Protein AF-A0A087TS76-F1 (afdb_monomer_lite)

Sequence (209 aa):
MRDLSSLLQDDFIAGCKIPVRKEHRPRKIKKIMYDATENDDFDREEIATYEEVAKLYPRPGLHRPIILIGPPGVGRNELKRRLIAFDPEHFRQTIPHTSRPKHPWEVDGKEYFFCSRESIQEEIKMGWFVEYGQYKGNLYGTSLETVKSIINAGYVCVMTPHPQALKALRTPEIKPYLIFIKPPPLDILKETRTRANARSTFDEFCSRG

Structure (mmCIF, N/CA/C/O backbone):
data_AF-A0A087TS76-F1
#
_entry.id   AF-A0A087TS76-F1
#
loop_
_atom_site.group_PDB
_atom_site.id
_atom_site.type_symbol
_atom_site.label_atom_id
_atom_site.label_alt_id
_atom_site.label_comp_id
_atom_site.label_asym_id
_atom_site.label_entity_id
_atom_site.label_seq_id
_atom_site.pdbx_PDB_ins_code
_atom_site.Cartn_x
_atom_site.Cartn_y
_atom_site.Cartn_z
_atom_site.occupancy
_atom_site.B_iso_or_equiv
_atom_site.auth_seq_id
_atom_site.auth_comp_id
_atom_site.auth_asym_id
_atom_site.auth_atom_id
_atom_site.pdbx_PDB_model_num
ATOM 1 N N . MET A 1 1 ? 81.192 -71.365 -2.387 1.00 36.59 1 MET A N 1
ATOM 2 C CA . MET A 1 1 ? 82.160 -70.328 -1.955 1.00 36.59 1 MET A CA 1
ATOM 3 C C . MET A 1 1 ? 81.326 -69.152 -1.473 1.00 36.59 1 MET A C 1
ATOM 5 O O . MET A 1 1 ? 80.509 -68.709 -2.262 1.00 36.59 1 MET A O 1
ATOM 9 N N . ARG A 1 2 ? 81.179 -68.952 -0.150 1.00 31.64 2 ARG A N 1
ATOM 10 C CA . ARG A 1 2 ? 81.904 -67.954 0.688 1.00 31.64 2 ARG A CA 1
ATOM 11 C C . ARG A 1 2 ? 81.815 -66.542 0.068 1.00 31.64 2 ARG A C 1
ATOM 13 O O . ARG A 1 2 ? 82.154 -66.410 -1.096 1.00 31.64 2 ARG A O 1
ATOM 20 N N . ASP A 1 3 ? 81.343 -65.489 0.730 1.00 31.27 3 ASP A N 1
ATOM 21 C CA . ASP A 1 3 ? 81.596 -65.119 2.124 1.00 31.27 3 ASP A CA 1
ATOM 22 C C . ASP A 1 3 ? 80.555 -64.137 2.698 1.00 31.27 3 ASP A C 1
ATOM 24 O O . ASP A 1 3 ? 79.903 -63.390 1.969 1.00 31.27 3 ASP A O 1
ATOM 28 N N . LEU A 1 4 ? 80.468 -64.134 4.030 1.00 38.41 4 LEU A N 1
ATOM 29 C CA . LEU A 1 4 ? 79.920 -63.065 4.870 1.00 38.41 4 LEU A CA 1
ATOM 30 C C . LEU A 1 4 ? 80.928 -61.904 4.937 1.00 38.41 4 LEU A C 1
ATOM 32 O O . LEU A 1 4 ? 82.106 -62.184 5.128 1.00 38.41 4 LEU A O 1
ATOM 36 N N . SER A 1 5 ? 80.481 -60.640 4.889 1.00 30.81 5 SER A N 1
ATOM 37 C CA . SER A 1 5 ? 80.939 -59.516 5.751 1.00 30.81 5 SER A CA 1
ATOM 38 C C . SER A 1 5 ? 80.825 -58.128 5.095 1.00 30.81 5 SER A C 1
ATOM 40 O O . SER A 1 5 ? 81.657 -57.732 4.288 1.00 30.81 5 SER A O 1
ATOM 42 N N . SER A 1 6 ? 79.818 -57.362 5.520 1.00 35.25 6 SER A N 1
ATOM 43 C CA . SER A 1 6 ? 79.911 -55.934 5.896 1.00 35.25 6 SER A CA 1
ATOM 44 C C . SER A 1 6 ? 78.494 -55.452 6.248 1.00 35.25 6 SER A C 1
ATOM 46 O O . SER A 1 6 ? 77.619 -55.333 5.402 1.00 35.25 6 SER A O 1
ATOM 48 N N . LEU A 1 7 ? 78.101 -55.540 7.519 1.00 36.09 7 LEU A N 1
ATOM 49 C CA . LEU A 1 7 ? 78.172 -54.446 8.498 1.00 36.09 7 LEU A CA 1
ATOM 50 C C . LEU A 1 7 ? 77.506 -53.146 8.021 1.00 36.09 7 LEU A C 1
ATOM 52 O O . LEU A 1 7 ? 78.085 -52.361 7.281 1.00 36.09 7 LEU A O 1
ATOM 56 N N . LEU A 1 8 ? 76.271 -52.982 8.510 1.00 35.25 8 LEU A N 1
ATOM 57 C CA . LEU A 1 8 ? 75.719 -51.784 9.148 1.00 35.25 8 LEU A CA 1
ATOM 58 C C . LEU A 1 8 ? 76.612 -50.534 9.115 1.00 35.25 8 LEU A C 1
ATOM 60 O O . LEU A 1 8 ? 77.650 -50.506 9.771 1.00 35.25 8 LEU A O 1
ATOM 64 N N . GLN A 1 9 ? 76.091 -49.459 8.529 1.00 29.02 9 GLN A N 1
ATOM 65 C CA . GLN A 1 9 ? 76.137 -48.158 9.185 1.00 29.02 9 GLN A CA 1
ATOM 66 C C . GLN A 1 9 ? 74.880 -47.366 8.817 1.00 29.02 9 GLN A C 1
ATOM 68 O O . GLN A 1 9 ? 74.457 -47.334 7.662 1.00 29.02 9 GLN A O 1
ATOM 73 N N . ASP A 1 10 ? 74.275 -46.813 9.859 1.00 33.38 10 ASP A N 1
ATOM 74 C CA . ASP A 1 10 ? 73.115 -45.941 9.880 1.00 33.38 10 ASP A CA 1
ATOM 75 C C . ASP A 1 10 ? 73.204 -44.772 8.895 1.00 33.38 10 ASP A C 1
ATOM 77 O O . ASP A 1 10 ? 74.261 -44.172 8.750 1.00 33.38 10 ASP A O 1
ATOM 81 N N . ASP A 1 11 ? 72.058 -44.370 8.340 1.00 30.09 11 ASP A N 1
ATOM 82 C CA . ASP A 1 11 ? 71.754 -42.945 8.250 1.00 30.09 11 ASP A CA 1
ATOM 83 C C . ASP A 1 11 ? 70.249 -42.697 8.391 1.00 30.09 11 ASP A C 1
ATOM 85 O O . ASP A 1 11 ? 69.400 -43.034 7.563 1.00 30.09 11 ASP A O 1
ATOM 89 N N . PHE A 1 12 ? 69.946 -42.105 9.536 1.00 30.45 12 PHE A N 1
ATOM 90 C CA . PHE A 1 12 ? 68.669 -41.579 9.960 1.00 30.45 12 PHE A CA 1
ATOM 91 C C . PHE A 1 12 ? 68.400 -40.284 9.182 1.00 30.45 12 PHE A C 1
ATOM 93 O O . PHE A 1 12 ? 69.031 -39.265 9.454 1.00 30.45 12 PHE A O 1
ATOM 100 N N . ILE A 1 13 ? 67.435 -40.274 8.256 1.00 36.41 13 ILE A N 1
ATOM 101 C CA . ILE A 1 13 ? 66.829 -39.017 7.793 1.00 36.41 13 ILE A CA 1
ATOM 102 C C . ILE A 1 13 ? 65.368 -38.964 8.220 1.00 36.41 13 ILE A C 1
ATOM 104 O O . ILE A 1 13 ? 64.500 -39.720 7.788 1.00 36.41 13 ILE A O 1
ATOM 108 N N . ALA A 1 14 ? 65.147 -38.026 9.133 1.00 34.72 14 ALA A N 1
ATOM 109 C CA . ALA A 1 14 ? 63.891 -37.663 9.737 1.00 34.72 14 ALA A CA 1
ATOM 110 C C . ALA A 1 14 ? 62.906 -37.047 8.731 1.00 34.72 14 ALA A C 1
ATOM 112 O O . ALA A 1 14 ? 63.272 -36.242 7.880 1.00 34.72 14 ALA A O 1
ATOM 113 N N . GLY A 1 15 ? 61.617 -37.314 8.959 1.00 42.09 15 GLY A N 1
ATOM 114 C CA . GLY A 1 15 ? 60.564 -36.353 8.635 1.00 42.09 15 GLY A CA 1
ATOM 115 C C . GLY A 1 15 ? 59.728 -36.646 7.393 1.00 42.09 15 GLY A C 1
ATOM 116 O O . GLY A 1 15 ? 59.720 -35.860 6.455 1.00 42.09 15 GLY A O 1
ATOM 117 N N . CYS A 1 16 ? 58.884 -37.678 7.445 1.00 28.50 16 CYS A N 1
ATOM 118 C CA . CYS A 1 16 ? 57.650 -37.684 6.659 1.00 28.50 16 CYS A CA 1
ATOM 119 C C . CYS A 1 16 ? 56.479 -38.111 7.553 1.00 28.50 16 CYS A C 1
ATOM 121 O O . CYS A 1 16 ? 56.246 -39.290 7.807 1.00 28.50 16 CYS A O 1
ATOM 123 N N . LYS A 1 17 ? 55.782 -37.118 8.118 1.00 41.59 17 LYS A N 1
ATOM 124 C CA . LYS A 1 17 ? 54.570 -37.330 8.917 1.00 41.59 17 LYS A CA 1
ATOM 125 C C . LYS A 1 17 ? 53.414 -37.648 7.969 1.00 41.59 17 LYS A C 1
ATOM 127 O O . LYS A 1 17 ? 53.052 -36.821 7.138 1.00 41.59 17 LYS A O 1
ATOM 132 N N . ILE A 1 18 ? 52.824 -38.827 8.128 1.00 40.50 18 ILE A N 1
ATOM 133 C CA . ILE A 1 18 ? 51.577 -39.236 7.469 1.00 40.50 18 ILE A CA 1
ATOM 134 C C . ILE A 1 18 ? 50.484 -38.205 7.827 1.00 40.50 18 ILE A C 1
ATOM 136 O O . ILE A 1 18 ? 50.301 -37.924 9.017 1.00 40.50 18 ILE A O 1
ATOM 140 N N . PRO A 1 19 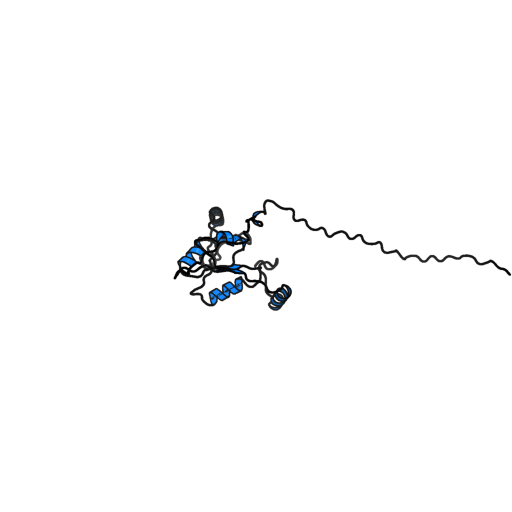? 49.759 -37.603 6.862 1.00 41.22 19 PRO A N 1
ATOM 141 C CA . PRO A 1 19 ? 48.734 -36.620 7.184 1.00 41.22 19 PRO A CA 1
ATOM 142 C C . PRO A 1 19 ? 47.554 -37.306 7.880 1.00 41.22 19 PRO A C 1
ATOM 144 O O . PRO A 1 19 ? 46.833 -38.113 7.296 1.00 41.22 19 PRO A O 1
ATOM 147 N N . VAL A 1 20 ? 47.357 -36.955 9.151 1.00 44.81 20 VAL A N 1
ATOM 148 C CA . VAL A 1 20 ? 46.201 -37.351 9.960 1.00 44.81 20 VAL A CA 1
ATOM 149 C C . VAL A 1 20 ? 44.924 -36.856 9.278 1.00 44.81 20 VAL A C 1
ATOM 151 O O . VAL A 1 20 ? 44.760 -35.665 8.999 1.00 44.81 20 VAL A O 1
ATOM 154 N N . ARG A 1 21 ? 44.011 -37.790 9.002 1.00 39.75 21 ARG A N 1
ATOM 155 C CA . ARG A 1 21 ? 42.690 -37.547 8.414 1.00 39.75 21 ARG A CA 1
ATOM 156 C C . ARG A 1 21 ? 41.919 -36.574 9.315 1.00 39.75 21 ARG A C 1
ATOM 158 O O . ARG A 1 21 ? 41.527 -36.935 10.419 1.00 39.75 21 ARG A O 1
ATOM 165 N N . LYS A 1 22 ? 41.718 -35.329 8.866 1.00 44.56 22 LYS A N 1
ATOM 166 C CA . LYS A 1 22 ? 40.886 -34.346 9.581 1.00 44.56 22 LYS A CA 1
ATOM 167 C C . LYS A 1 22 ? 39.455 -34.881 9.667 1.00 44.56 22 LYS A C 1
ATOM 169 O O . LYS A 1 22 ? 38.796 -35.033 8.638 1.00 44.56 22 LYS A O 1
ATOM 174 N N . GLU A 1 23 ? 38.978 -35.144 10.881 1.00 44.78 23 GLU A N 1
ATOM 175 C CA . GLU A 1 23 ? 37.561 -35.397 11.140 1.00 44.78 23 GLU A CA 1
ATOM 176 C C . GLU A 1 23 ? 36.728 -34.232 10.594 1.00 44.78 23 GLU A C 1
ATOM 178 O O . GLU A 1 23 ? 36.922 -33.066 10.958 1.00 44.78 23 GLU A O 1
ATOM 183 N N . HIS A 1 24 ? 35.800 -34.545 9.691 1.00 45.88 24 HIS A N 1
ATOM 184 C CA . HIS A 1 24 ? 34.786 -33.603 9.244 1.00 45.88 24 HIS A CA 1
ATOM 185 C C . HIS A 1 24 ? 33.871 -33.291 10.429 1.00 45.88 24 HIS A C 1
ATOM 187 O O . HIS A 1 24 ? 32.969 -34.062 10.747 1.00 45.88 24 HIS A O 1
ATOM 193 N N . ARG A 1 25 ? 34.084 -32.145 11.086 1.00 45.81 25 ARG A N 1
ATOM 194 C CA . ARG A 1 25 ? 33.081 -31.609 12.011 1.00 45.81 25 ARG A CA 1
ATOM 195 C C . ARG A 1 25 ? 31.837 -31.264 11.186 1.00 45.81 25 ARG A C 1
ATOM 197 O O . ARG A 1 25 ? 31.954 -30.438 10.274 1.00 45.81 25 ARG A O 1
ATOM 204 N N . PRO A 1 26 ? 30.662 -31.851 11.466 1.00 46.41 26 PRO A N 1
ATOM 205 C CA . PRO A 1 26 ? 29.443 -31.455 10.780 1.00 46.41 26 PRO A CA 1
ATOM 206 C C . PRO A 1 26 ? 29.219 -29.962 11.033 1.00 46.41 26 PRO A C 1
ATOM 208 O O . PRO A 1 26 ? 29.343 -29.486 12.167 1.00 46.41 26 PRO A O 1
ATOM 211 N N . ARG A 1 27 ? 28.933 -29.198 9.970 1.00 51.94 27 ARG A N 1
ATOM 212 C CA . ARG A 1 27 ? 28.524 -27.796 10.114 1.00 51.94 27 ARG A CA 1
ATOM 213 C C . ARG A 1 27 ? 27.346 -27.782 11.080 1.00 51.94 27 ARG A C 1
ATOM 215 O O . ARG A 1 27 ? 26.362 -28.479 10.842 1.00 51.94 27 ARG A O 1
ATOM 222 N N . LYS A 1 28 ? 27.459 -27.028 12.178 1.00 47.41 28 LYS A N 1
ATOM 223 C CA . LYS A 1 28 ? 26.347 -26.832 13.110 1.00 47.41 28 LYS A CA 1
ATOM 224 C C . LYS A 1 28 ? 25.189 -26.240 12.310 1.00 47.41 28 LYS A C 1
ATOM 226 O O . LYS A 1 28 ? 25.216 -25.059 11.972 1.00 47.41 28 LYS A O 1
ATOM 231 N N . ILE A 1 29 ? 24.202 -27.067 11.976 1.00 58.03 29 ILE A N 1
ATOM 232 C CA . ILE A 1 29 ? 22.906 -26.589 11.512 1.00 58.03 29 ILE A CA 1
ATOM 233 C C . ILE A 1 29 ? 22.368 -25.796 12.695 1.00 58.03 29 ILE A C 1
ATOM 235 O O . ILE A 1 29 ? 22.133 -26.365 13.763 1.00 58.03 29 ILE A O 1
ATOM 239 N N . LYS A 1 30 ? 22.256 -24.473 12.543 1.00 51.31 30 LYS A N 1
ATOM 240 C CA . LYS A 1 30 ? 21.504 -23.661 13.494 1.00 51.31 30 LYS A CA 1
ATOM 241 C C . LYS A 1 30 ? 20.071 -24.179 13.425 1.00 51.31 30 LYS A C 1
ATOM 243 O O . LYS A 1 30 ? 19.346 -23.858 12.490 1.00 51.31 30 LYS A O 1
ATOM 248 N N . LYS A 1 31 ? 19.699 -25.050 14.363 1.00 48.00 31 LYS A N 1
ATOM 249 C CA . LYS A 1 31 ? 18.298 -25.360 14.620 1.00 48.00 31 LYS A CA 1
ATOM 250 C C . LYS A 1 31 ? 17.707 -24.061 15.142 1.00 48.00 31 LYS A C 1
ATOM 252 O O . LYS A 1 31 ? 17.996 -23.675 16.270 1.00 48.00 31 LYS A O 1
ATOM 257 N N . ILE A 1 32 ? 16.986 -23.356 14.281 1.00 57.78 32 ILE A N 1
ATOM 258 C CA . ILE A 1 32 ? 16.091 -22.294 14.717 1.00 57.78 32 ILE A CA 1
ATOM 259 C C . ILE A 1 32 ? 15.081 -23.021 15.606 1.00 57.78 32 ILE A C 1
ATOM 261 O O . ILE A 1 32 ? 14.344 -23.883 15.129 1.00 57.78 32 ILE A O 1
ATOM 265 N N . MET A 1 33 ? 15.196 -22.829 16.919 1.00 50.75 33 MET A N 1
ATOM 266 C CA . MET A 1 33 ? 14.231 -23.390 17.854 1.00 50.75 33 MET A CA 1
ATOM 267 C C . MET A 1 33 ? 12.929 -22.625 17.667 1.00 50.75 33 MET A C 1
ATOM 269 O O . MET A 1 33 ? 12.954 -21.409 17.524 1.00 50.75 33 MET A O 1
ATOM 273 N N . TYR A 1 34 ? 11.826 -23.362 17.634 1.00 46.84 34 TYR A N 1
ATOM 274 C CA . TYR A 1 34 ? 10.483 -22.813 17.545 1.00 46.84 34 TYR A CA 1
ATOM 275 C C . TYR A 1 34 ? 10.231 -21.900 18.750 1.00 46.84 34 TYR A C 1
ATOM 277 O O . TYR A 1 34 ? 10.128 -22.388 19.878 1.00 46.84 34 TYR A O 1
ATOM 285 N N . ASP A 1 35 ? 10.183 -20.592 18.509 1.00 56.88 35 ASP A N 1
ATOM 286 C CA . ASP A 1 35 ? 9.706 -19.620 19.481 1.00 56.88 35 ASP A CA 1
ATOM 287 C C . ASP A 1 35 ? 8.191 -19.488 19.304 1.00 56.88 35 ASP A C 1
ATOM 289 O O . ASP A 1 35 ? 7.701 -19.064 18.260 1.00 56.88 35 ASP A O 1
ATOM 293 N N . ALA A 1 36 ? 7.432 -19.894 20.321 1.00 52.47 36 ALA A N 1
ATOM 294 C CA . ALA A 1 36 ? 5.976 -19.839 20.283 1.00 52.47 36 ALA A CA 1
ATOM 295 C C . ALA A 1 36 ? 5.429 -18.398 20.242 1.00 52.47 36 ALA A C 1
ATOM 297 O O . ALA A 1 36 ? 4.241 -18.222 19.970 1.00 52.47 36 ALA A O 1
ATOM 298 N N . THR A 1 37 ? 6.268 -17.390 20.509 1.00 56.78 37 THR A N 1
ATOM 299 C CA . THR A 1 37 ? 5.903 -15.969 20.436 1.00 56.78 37 THR A CA 1
ATOM 300 C C . THR A 1 37 ? 6.019 -15.383 19.023 1.00 56.78 37 THR A C 1
ATOM 302 O O . THR A 1 37 ? 5.320 -14.420 18.726 1.00 56.78 37 THR A O 1
ATOM 305 N N . GLU A 1 38 ? 6.784 -16.012 18.119 1.00 52.34 38 GLU A N 1
ATOM 306 C CA . GLU A 1 38 ? 6.876 -15.670 16.682 1.00 52.34 38 GLU A CA 1
ATOM 307 C C . GLU A 1 38 ? 5.851 -16.452 15.826 1.00 52.34 38 GLU A C 1
ATOM 309 O O . GLU A 1 38 ? 5.996 -16.609 14.615 1.00 52.34 38 GLU A O 1
ATOM 314 N N . AS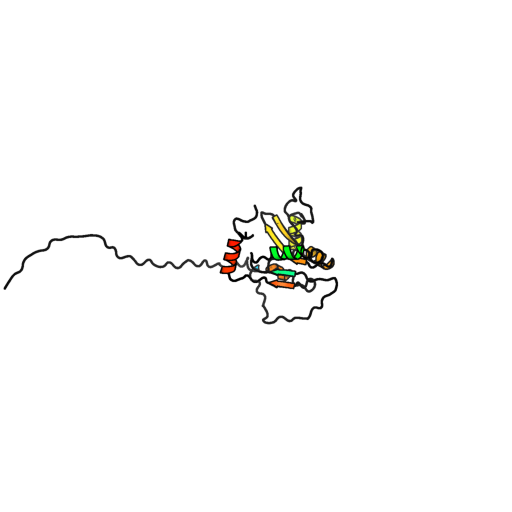N A 1 39 ? 4.796 -16.987 16.448 1.00 46.28 39 ASN A N 1
ATOM 315 C CA . ASN A 1 39 ? 3.798 -17.823 15.771 1.00 46.28 39 ASN A CA 1
ATOM 316 C C . ASN A 1 39 ? 2.903 -17.087 14.763 1.00 46.28 39 ASN A C 1
ATOM 318 O O . ASN A 1 39 ? 2.260 -17.759 13.958 1.00 46.28 39 ASN A O 1
ATOM 322 N N . ASP A 1 40 ? 2.869 -15.753 14.774 1.00 54.12 40 ASP A N 1
ATOM 323 C CA . ASP A 1 40 ? 2.118 -14.959 13.786 1.00 54.12 40 ASP A CA 1
ATOM 324 C C . ASP A 1 40 ? 2.611 -15.198 12.345 1.00 54.12 40 ASP A C 1
ATOM 326 O O . ASP A 1 40 ? 1.845 -15.048 11.392 1.00 54.12 40 ASP A O 1
ATOM 330 N N . ASP A 1 41 ? 3.873 -15.612 12.171 1.00 50.03 41 ASP A N 1
ATOM 331 C CA . ASP A 1 41 ? 4.464 -15.876 10.852 1.00 50.03 41 ASP A CA 1
ATOM 332 C C . ASP A 1 41 ? 3.949 -17.172 10.203 1.00 50.03 41 ASP A C 1
ATOM 334 O O . ASP A 1 41 ? 4.026 -17.339 8.983 1.00 50.03 41 ASP A O 1
ATOM 338 N N . PHE A 1 42 ? 3.395 -18.088 10.999 1.00 50.25 42 PHE A N 1
ATOM 339 C CA . PHE A 1 42 ? 2.827 -19.349 10.530 1.00 50.25 42 PHE A CA 1
ATOM 340 C C . PHE A 1 42 ? 1.387 -19.458 10.991 1.00 50.25 42 PHE A C 1
ATOM 342 O O . PHE A 1 42 ? 1.013 -20.404 11.689 1.00 50.25 42 PHE A O 1
ATOM 349 N N . ASP A 1 43 ? 0.574 -18.491 10.575 1.00 58.94 43 ASP A N 1
ATOM 350 C CA . ASP A 1 43 ? -0.868 -18.639 10.619 1.00 58.94 43 ASP A CA 1
ATOM 351 C C . ASP A 1 43 ? -1.220 -19.997 9.998 1.00 58.94 43 ASP A C 1
ATOM 353 O O . ASP A 1 43 ? -1.047 -20.226 8.795 1.00 58.94 43 ASP A O 1
ATOM 357 N N . ARG A 1 44 ? -1.648 -20.935 10.849 1.00 58.62 44 ARG A N 1
ATOM 358 C CA . ARG A 1 44 ? -2.107 -22.272 10.462 1.00 58.62 44 ARG A CA 1
ATOM 359 C C . ARG A 1 44 ? -3.490 -22.151 9.833 1.00 58.62 44 ARG A C 1
ATOM 361 O O . ARG A 1 44 ? -4.434 -22.800 10.272 1.00 58.62 44 ARG A O 1
ATOM 368 N N . GLU A 1 45 ? -3.632 -21.278 8.846 1.00 64.00 45 GLU A N 1
ATOM 369 C CA . GLU A 1 45 ? -4.838 -21.238 8.044 1.00 64.00 45 GLU A CA 1
ATOM 370 C C . GLU A 1 45 ? -4.927 -22.560 7.293 1.00 64.00 45 GLU A C 1
ATOM 372 O O . GLU A 1 45 ? -3.998 -22.982 6.600 1.00 64.00 45 GLU A O 1
ATOM 377 N N . GLU A 1 46 ? -6.047 -23.244 7.476 1.00 70.94 46 GLU A N 1
ATOM 378 C CA . GLU A 1 46 ? -6.386 -24.429 6.713 1.00 70.94 46 GLU A CA 1
ATOM 379 C C . GLU A 1 46 ? -6.630 -23.989 5.263 1.00 70.94 46 GLU A C 1
ATOM 381 O O . GLU A 1 46 ? -7.712 -23.533 4.894 1.00 70.94 46 GLU A O 1
ATOM 386 N N . ILE A 1 47 ? -5.575 -24.027 4.445 1.00 80.00 47 ILE A N 1
ATOM 387 C CA . ILE A 1 47 ? -5.654 -23.636 3.038 1.00 80.00 47 ILE A CA 1
ATOM 388 C C . ILE A 1 47 ? -6.443 -24.718 2.303 1.00 80.00 47 ILE A C 1
ATOM 390 O O . ILE A 1 47 ? -5.920 -25.793 2.000 1.00 80.00 47 ILE A O 1
ATOM 394 N N . ALA A 1 48 ? -7.706 -24.423 2.005 1.00 83.69 48 ALA A N 1
ATOM 395 C CA . ALA A 1 48 ? -8.534 -25.287 1.182 1.00 83.69 48 ALA A CA 1
ATOM 396 C C . ALA A 1 48 ? -7.888 -25.489 -0.201 1.00 83.69 48 ALA A C 1
ATOM 398 O O . ALA A 1 48 ? -7.369 -24.552 -0.809 1.00 83.69 48 ALA A O 1
ATOM 399 N N . THR A 1 49 ? -7.940 -26.717 -0.730 1.00 92.31 49 THR A N 1
ATOM 400 C CA . THR A 1 49 ? -7.445 -27.021 -2.088 1.00 92.31 49 THR A CA 1
ATOM 401 C C . THR A 1 49 ? -8.187 -26.216 -3.155 1.00 92.31 49 THR A C 1
ATOM 403 O O . THR A 1 49 ? -7.610 -25.851 -4.178 1.00 92.31 49 THR A O 1
ATOM 406 N N . TYR A 1 50 ? -9.461 -25.924 -2.894 1.00 93.94 50 TYR A N 1
ATOM 407 C CA . TYR A 1 50 ? -10.318 -25.111 -3.737 1.00 93.94 50 TYR A CA 1
ATOM 408 C C . TYR A 1 50 ? -10.971 -24.028 -2.892 1.00 93.94 50 TYR A C 1
ATOM 410 O O . TYR A 1 50 ? -11.415 -24.285 -1.776 1.00 93.94 50 TYR A O 1
ATOM 418 N N . GLU A 1 51 ? -11.051 -22.829 -3.452 1.00 89.75 51 GLU A N 1
ATOM 419 C CA . GLU A 1 51 ? -11.790 -21.721 -2.868 1.00 89.75 51 GLU A CA 1
ATOM 420 C C . GLU A 1 51 ? -13.058 -21.487 -3.691 1.00 89.75 51 GLU A C 1
ATOM 422 O O . GLU A 1 51 ? -12.996 -21.387 -4.920 1.00 89.75 51 GLU A O 1
ATOM 427 N N . GLU A 1 52 ? -14.209 -21.397 -3.026 1.00 92.00 52 GLU A N 1
ATOM 428 C CA . GLU A 1 52 ? -15.450 -21.009 -3.689 1.00 92.00 52 GLU A CA 1
ATOM 429 C C . GLU A 1 52 ? -15.372 -19.553 -4.152 1.00 92.00 52 GLU A C 1
ATOM 431 O O . GLU A 1 52 ? -15.024 -18.647 -3.393 1.00 92.00 52 GLU A O 1
ATOM 436 N N . VAL A 1 53 ? -15.719 -19.311 -5.416 1.00 92.94 53 VAL A N 1
ATOM 437 C CA . VAL A 1 53 ? -15.650 -17.977 -6.017 1.00 92.94 53 VAL A CA 1
ATOM 438 C C . VAL A 1 53 ? -16.959 -17.607 -6.694 1.00 92.94 53 VAL A C 1
ATOM 440 O O . VAL A 1 53 ? -17.626 -18.429 -7.318 1.00 92.94 53 VAL A O 1
ATOM 443 N N . ALA A 1 54 ? -17.298 -16.323 -6.616 1.00 92.88 54 ALA A N 1
ATOM 444 C CA . ALA A 1 54 ? -18.430 -15.738 -7.317 1.00 92.88 54 ALA A CA 1
ATOM 445 C C . ALA A 1 54 ? -17.958 -14.649 -8.284 1.00 92.88 54 ALA A C 1
ATOM 447 O O . ALA A 1 54 ? -16.978 -13.938 -8.039 1.00 92.88 54 ALA A O 1
ATOM 448 N N . LYS A 1 55 ? -18.686 -14.483 -9.392 1.00 93.25 55 LYS A N 1
ATOM 449 C CA . LYS A 1 55 ? -18.401 -13.425 -10.361 1.00 93.25 55 LYS A CA 1
ATOM 450 C C . LYS A 1 55 ? -18.750 -12.063 -9.762 1.00 93.25 55 LYS A C 1
ATOM 452 O O . LYS A 1 55 ? -19.906 -11.779 -9.461 1.00 93.25 55 LYS A O 1
ATOM 457 N N . LEU A 1 56 ? -17.744 -11.203 -9.641 1.00 90.62 56 LEU A N 1
ATOM 458 C CA . LEU A 1 56 ? -17.920 -9.814 -9.234 1.00 90.62 56 LEU A CA 1
ATOM 459 C C . LEU A 1 56 ? -18.060 -8.923 -10.471 1.00 90.62 56 LEU A C 1
ATOM 461 O O . LEU A 1 56 ? -17.127 -8.810 -11.267 1.00 90.62 56 LEU A O 1
ATOM 465 N N . TYR A 1 57 ? -19.209 -8.267 -10.614 1.00 91.00 57 TYR A N 1
ATOM 466 C CA . TYR A 1 57 ? -19.433 -7.281 -11.669 1.00 91.00 57 TYR A CA 1
ATOM 467 C C . TYR A 1 57 ? -18.864 -5.911 -11.260 1.00 91.00 57 TYR A C 1
ATOM 469 O O . TYR A 1 57 ? -19.123 -5.471 -10.134 1.00 91.00 57 TYR A O 1
ATOM 477 N N . PRO A 1 58 ? -18.097 -5.230 -12.136 1.00 87.12 58 PRO A N 1
ATOM 478 C CA . PRO A 1 58 ? -17.619 -3.875 -11.878 1.00 87.12 58 PRO A CA 1
ATOM 479 C C . PRO A 1 58 ? -18.780 -2.914 -11.625 1.00 87.12 58 PRO A C 1
ATOM 481 O O . PRO A 1 58 ? -19.803 -2.972 -12.307 1.00 87.12 58 PRO A O 1
ATOM 484 N N . ARG A 1 59 ? -18.612 -2.017 -10.653 1.00 87.81 59 ARG A N 1
ATOM 485 C CA . ARG A 1 59 ? -19.570 -0.949 -10.362 1.00 87.81 59 ARG A CA 1
ATOM 486 C C . ARG A 1 59 ? -18.981 0.377 -10.853 1.00 87.81 59 ARG A C 1
ATOM 488 O O . ARG A 1 59 ? -17.846 0.676 -10.481 1.00 87.81 59 ARG A O 1
ATOM 495 N N . PRO A 1 60 ? -19.699 1.162 -11.674 1.00 88.00 60 PRO A N 1
ATOM 496 C CA . PRO A 1 60 ? -19.226 2.479 -12.091 1.00 88.00 60 PRO A CA 1
ATOM 497 C C . PRO A 1 60 ? -18.880 3.352 -10.879 1.00 88.00 60 PRO A C 1
ATOM 499 O O . PRO A 1 60 ? -19.643 3.390 -9.916 1.00 88.00 60 PRO A O 1
ATOM 502 N N . GLY A 1 61 ? -17.720 4.010 -10.910 1.00 85.75 61 GLY A N 1
ATOM 503 C CA . GLY A 1 61 ? -17.243 4.875 -9.826 1.00 85.75 61 GLY A CA 1
ATOM 504 C C . GLY A 1 61 ? -16.725 4.153 -8.577 1.00 85.75 61 GLY A C 1
ATOM 505 O O . GLY A 1 61 ? -16.233 4.819 -7.676 1.00 85.75 61 GLY A O 1
ATOM 506 N N . LEU A 1 62 ? -16.787 2.815 -8.508 1.00 90.94 62 LEU A N 1
ATOM 507 C CA . LEU A 1 62 ? -16.240 2.044 -7.391 1.00 90.94 62 LEU A CA 1
ATOM 508 C C . LEU A 1 62 ? -15.182 1.062 -7.892 1.00 90.94 62 LEU A C 1
ATOM 510 O O . LEU A 1 62 ? -15.478 -0.045 -8.355 1.00 90.94 62 LEU A O 1
ATOM 514 N N . HIS A 1 63 ? -13.927 1.482 -7.778 1.00 93.75 63 HIS A N 1
ATOM 515 C CA . HIS A 1 63 ? -12.791 0.710 -8.249 1.00 93.75 63 HIS A CA 1
ATOM 516 C C . HIS A 1 63 ? -12.203 -0.174 -7.152 1.00 93.75 63 HIS A C 1
ATOM 518 O O . HIS A 1 63 ? -12.077 0.213 -5.993 1.00 93.75 63 HIS A O 1
ATOM 524 N N . ARG A 1 64 ? -11.797 -1.384 -7.542 1.00 94.94 64 ARG A N 1
ATOM 525 C CA . ARG A 1 64 ? -11.064 -2.293 -6.659 1.00 94.94 64 ARG A CA 1
ATOM 526 C C . ARG A 1 64 ? -9.630 -1.780 -6.496 1.00 94.94 64 ARG A C 1
ATOM 528 O O . ARG A 1 64 ? -9.011 -1.449 -7.509 1.00 94.94 64 ARG A O 1
ATOM 535 N N . PRO A 1 65 ? -9.065 -1.765 -5.280 1.00 95.75 65 PRO A N 1
ATOM 536 C CA . PRO A 1 65 ? -7.670 -1.405 -5.095 1.00 95.75 65 PRO A CA 1
ATOM 537 C C . PRO A 1 65 ? -6.757 -2.460 -5.721 1.00 95.75 65 PRO A C 1
ATOM 539 O O . PRO A 1 65 ? -7.032 -3.659 -5.648 1.00 95.75 65 PRO A O 1
ATOM 542 N N . ILE A 1 66 ? -5.653 -2.016 -6.310 1.00 97.44 66 ILE A N 1
ATOM 543 C CA . ILE A 1 66 ? -4.608 -2.874 -6.863 1.00 97.44 66 ILE A CA 1
ATOM 544 C C . ILE A 1 66 ? -3.522 -3.056 -5.808 1.00 97.44 66 ILE A C 1
ATOM 546 O O . ILE A 1 66 ? -2.916 -2.092 -5.334 1.00 97.44 66 ILE A O 1
ATOM 550 N N . ILE A 1 67 ? -3.240 -4.311 -5.480 1.00 96.94 67 ILE A N 1
ATOM 551 C CA . ILE A 1 67 ? -2.214 -4.676 -4.512 1.00 96.94 67 ILE A CA 1
ATOM 552 C C . ILE A 1 67 ? -1.099 -5.425 -5.238 1.00 96.94 67 ILE A C 1
ATOM 554 O O . ILE A 1 67 ? -1.315 -6.510 -5.780 1.00 96.94 67 ILE A O 1
ATOM 558 N N . LEU A 1 68 ? 0.106 -4.854 -5.224 1.00 97.00 68 LEU A N 1
ATOM 559 C CA . LEU A 1 68 ? 1.289 -5.462 -5.828 1.00 97.00 68 LEU A CA 1
ATOM 560 C C . LEU A 1 68 ? 2.097 -6.219 -4.770 1.00 97.00 68 LEU A C 1
ATOM 562 O O . LEU A 1 68 ? 2.738 -5.618 -3.900 1.00 97.00 68 LEU A O 1
ATOM 566 N N . ILE A 1 69 ? 2.127 -7.542 -4.891 1.00 95.44 69 ILE A N 1
ATOM 567 C CA . ILE A 1 69 ? 2.899 -8.433 -4.020 1.00 95.44 69 ILE A CA 1
ATOM 568 C C . ILE A 1 69 ? 4.053 -9.078 -4.782 1.00 95.44 69 ILE A C 1
ATOM 570 O O . ILE A 1 69 ? 4.065 -9.137 -6.009 1.00 95.44 69 ILE A O 1
ATOM 574 N N . GLY A 1 70 ? 5.071 -9.521 -4.054 1.00 92.12 70 GLY A N 1
ATOM 575 C CA . GLY A 1 70 ? 6.256 -10.142 -4.635 1.00 92.12 70 GLY A CA 1
ATOM 576 C C . GLY A 1 70 ? 7.502 -9.924 -3.780 1.00 92.12 70 GLY A C 1
ATOM 577 O O . GLY A 1 70 ? 7.473 -9.129 -2.836 1.00 92.12 70 GLY A O 1
ATOM 578 N N . PRO A 1 71 ? 8.611 -10.601 -4.106 1.00 89.12 71 PRO A N 1
ATOM 579 C CA . PRO A 1 71 ? 9.856 -10.474 -3.358 1.00 89.12 71 PRO A CA 1
ATOM 580 C C . PRO A 1 71 ? 10.375 -9.027 -3.311 1.00 89.12 71 PRO A C 1
ATOM 582 O O . PRO A 1 71 ? 10.039 -8.196 -4.170 1.00 89.12 71 PRO A O 1
ATOM 585 N N . PRO A 1 72 ? 11.204 -8.673 -2.316 1.00 83.69 72 PRO A N 1
ATOM 586 C CA . PRO A 1 72 ? 11.888 -7.391 -2.328 1.00 83.69 72 PRO A CA 1
ATOM 587 C C . PRO A 1 72 ? 12.726 -7.257 -3.601 1.00 83.69 72 PRO A C 1
ATOM 589 O O . PRO A 1 72 ? 13.329 -8.206 -4.101 1.00 83.69 72 PRO A O 1
ATOM 592 N N . GLY A 1 73 ? 12.717 -6.053 -4.164 1.00 82.12 73 GLY A N 1
ATOM 593 C CA . GLY A 1 73 ? 13.537 -5.737 -5.318 1.00 82.12 73 GLY A CA 1
ATOM 594 C C . GLY A 1 73 ? 12.962 -6.090 -6.699 1.00 82.12 73 GLY A C 1
ATOM 595 O O . GLY A 1 73 ? 13.471 -5.590 -7.699 1.00 82.12 73 GLY A O 1
ATOM 596 N N . VAL A 1 74 ? 11.870 -6.835 -6.840 1.00 89.25 74 VAL A N 1
ATOM 597 C CA . VAL A 1 74 ? 11.312 -7.140 -8.185 1.00 89.25 74 VAL A CA 1
ATOM 598 C C . VAL A 1 74 ? 10.740 -5.926 -8.938 1.00 89.25 74 VAL A C 1
ATOM 600 O O . VAL A 1 74 ? 10.233 -6.068 -10.041 1.00 89.25 74 VAL A O 1
ATOM 603 N N . GLY A 1 75 ? 10.822 -4.724 -8.357 1.00 90.12 75 GLY A N 1
ATOM 604 C CA . GLY A 1 75 ? 10.385 -3.478 -8.986 1.00 90.12 75 GLY A CA 1
ATOM 605 C C . GLY A 1 75 ? 8.976 -3.034 -8.595 1.00 90.12 75 GLY A C 1
ATOM 606 O O . GLY A 1 75 ? 8.454 -2.124 -9.221 1.00 90.12 75 GLY A O 1
ATOM 607 N N . ARG A 1 76 ? 8.368 -3.612 -7.545 1.00 93.19 76 ARG A N 1
ATOM 608 C CA . ARG A 1 76 ? 7.000 -3.275 -7.084 1.00 93.19 76 ARG A CA 1
ATOM 609 C C . ARG A 1 76 ? 6.779 -1.771 -6.893 1.00 93.19 76 ARG A C 1
ATOM 611 O O . ARG A 1 76 ? 5.828 -1.213 -7.430 1.00 93.19 76 ARG A O 1
ATOM 618 N N . ASN A 1 77 ? 7.687 -1.111 -6.170 1.00 92.56 77 ASN A N 1
ATOM 619 C CA . ASN A 1 77 ? 7.604 0.329 -5.903 1.00 92.56 77 ASN A CA 1
ATOM 620 C C . ASN A 1 77 ? 7.756 1.169 -7.173 1.00 92.56 77 ASN A C 1
ATOM 622 O O . ASN A 1 77 ? 7.063 2.170 -7.332 1.00 92.56 77 ASN A O 1
ATOM 626 N N . GLU A 1 78 ? 8.636 0.748 -8.080 1.00 92.44 78 GLU A N 1
ATOM 627 C CA . GLU A 1 78 ? 8.840 1.435 -9.352 1.00 92.44 78 GLU A CA 1
ATOM 628 C C . GLU A 1 78 ? 7.627 1.266 -10.271 1.00 92.44 78 GLU A C 1
ATOM 630 O O . GLU A 1 78 ? 7.183 2.238 -10.874 1.00 92.44 78 GLU A O 1
ATOM 635 N N . LEU A 1 79 ? 7.034 0.068 -10.320 1.00 95.06 79 LEU A N 1
ATOM 636 C CA . LEU A 1 79 ? 5.803 -0.179 -11.064 1.00 95.06 79 LEU A CA 1
ATOM 637 C C . LEU A 1 79 ? 4.649 0.665 -10.516 1.00 95.06 79 LEU A C 1
ATOM 639 O O . LEU A 1 79 ? 3.983 1.336 -11.296 1.00 95.06 79 LEU A O 1
ATOM 643 N N . LYS A 1 80 ? 4.462 0.701 -9.187 1.00 95.88 80 LYS A N 1
ATOM 644 C CA . LYS A 1 80 ? 3.477 1.581 -8.536 1.00 95.88 80 LYS A CA 1
ATOM 645 C C . LYS A 1 80 ? 3.681 3.039 -8.952 1.00 95.88 80 LYS A C 1
ATOM 647 O O . LYS A 1 80 ? 2.741 3.688 -9.398 1.00 95.88 80 LYS A O 1
ATOM 652 N N . ARG A 1 81 ? 4.912 3.547 -8.829 1.00 95.44 81 ARG A N 1
ATOM 653 C CA . ARG A 1 81 ? 5.252 4.938 -9.159 1.00 95.44 81 ARG A CA 1
ATOM 654 C C . ARG A 1 81 ? 4.962 5.260 -10.625 1.00 95.44 81 ARG A C 1
ATOM 656 O O . ARG A 1 81 ? 4.379 6.300 -10.908 1.00 95.44 81 ARG A O 1
ATOM 663 N N . ARG A 1 82 ? 5.356 4.377 -11.550 1.00 96.38 82 ARG A N 1
ATOM 664 C CA . ARG A 1 82 ? 5.098 4.549 -12.988 1.00 96.38 82 ARG A CA 1
ATOM 665 C C . ARG A 1 82 ? 3.615 4.481 -13.323 1.00 96.38 82 ARG A C 1
ATOM 667 O O . ARG A 1 82 ? 3.173 5.275 -14.136 1.00 96.38 82 ARG A O 1
ATOM 674 N N . LEU A 1 83 ? 2.864 3.580 -12.692 1.00 96.12 83 LEU A N 1
ATOM 675 C CA . LEU A 1 83 ? 1.425 3.443 -12.913 1.00 96.12 83 LEU A CA 1
ATOM 676 C C . LEU A 1 83 ? 0.675 4.718 -12.509 1.00 96.12 83 LEU A C 1
ATOM 678 O O . LEU A 1 83 ? -0.132 5.222 -13.279 1.00 96.12 83 LEU A O 1
ATOM 682 N N . ILE A 1 84 ? 1.008 5.281 -11.345 1.00 96.56 84 ILE A N 1
ATOM 683 C CA . ILE A 1 84 ? 0.420 6.544 -10.876 1.00 96.56 84 ILE A CA 1
ATOM 684 C C . ILE A 1 84 ? 0.830 7.718 -11.772 1.00 96.56 84 ILE A C 1
ATOM 686 O O . ILE A 1 84 ? 0.016 8.583 -12.062 1.00 96.56 84 ILE A O 1
ATOM 690 N N . ALA A 1 85 ? 2.087 7.760 -12.218 1.00 96.94 85 ALA A N 1
ATOM 691 C CA . ALA A 1 85 ? 2.559 8.820 -13.107 1.00 96.94 85 ALA A CA 1
ATOM 692 C C . ALA A 1 85 ? 1.969 8.730 -14.525 1.00 96.94 85 ALA A C 1
ATOM 694 O O . ALA A 1 85 ? 1.890 9.744 -15.209 1.00 96.94 85 ALA A O 1
ATOM 695 N N . PHE A 1 86 ? 1.598 7.527 -14.968 1.00 97.12 86 PHE A N 1
ATOM 696 C CA . PHE A 1 86 ? 1.011 7.291 -16.284 1.00 97.12 86 PHE A CA 1
ATOM 697 C C . PHE A 1 86 ? -0.415 7.839 -16.380 1.00 97.12 86 PHE A C 1
ATOM 699 O O . PHE A 1 86 ? -0.745 8.477 -17.373 1.00 97.12 86 PHE A O 1
ATOM 706 N N . ASP A 1 87 ? -1.231 7.619 -15.348 1.00 96.56 87 ASP A N 1
ATOM 707 C CA . ASP A 1 87 ? -2.600 8.131 -15.275 1.00 96.56 87 ASP A CA 1
ATOM 708 C C . ASP A 1 87 ? -2.928 8.580 -13.835 1.00 96.56 87 ASP A C 1
ATOM 710 O O . ASP A 1 87 ? -3.476 7.815 -13.031 1.00 96.56 87 ASP A O 1
ATOM 714 N N . PRO A 1 88 ? -2.551 9.820 -13.472 1.00 95.44 88 PRO A N 1
ATOM 715 C CA . PRO A 1 88 ? -2.779 10.355 -12.133 1.00 95.44 88 PRO A CA 1
ATOM 716 C C . PRO A 1 88 ? -4.245 10.719 -11.871 1.00 95.44 88 PRO A C 1
ATOM 718 O O . PRO A 1 88 ? -4.591 10.992 -10.720 1.00 95.44 88 PRO A O 1
ATOM 721 N N . GLU A 1 89 ? -5.093 10.771 -12.900 1.00 95.00 89 GLU A N 1
ATOM 722 C CA . GLU A 1 89 ? -6.533 10.996 -12.742 1.00 95.00 89 GLU A CA 1
ATOM 723 C C . GLU A 1 89 ? -7.240 9.712 -12.312 1.00 95.00 89 GLU A C 1
ATOM 725 O O . GLU A 1 89 ? -8.228 9.771 -11.584 1.00 95.00 89 GLU A O 1
ATOM 730 N N . HIS A 1 90 ? -6.697 8.552 -12.683 1.00 94.75 90 HIS A N 1
ATOM 731 C CA . HIS A 1 90 ? -7.274 7.261 -12.333 1.00 94.75 90 HIS A CA 1
ATOM 732 C C . HIS A 1 90 ? -6.610 6.588 -11.124 1.00 94.75 90 HIS A C 1
ATOM 734 O O . HIS A 1 90 ? -7.304 6.004 -10.286 1.00 94.75 90 HIS A O 1
ATOM 740 N N . PHE A 1 91 ? -5.281 6.667 -10.989 1.00 97.19 91 PHE A N 1
ATOM 741 C CA . PHE A 1 91 ? -4.531 5.954 -9.949 1.00 97.19 91 PHE A CA 1
ATOM 742 C C . PHE A 1 91 ? -4.051 6.872 -8.821 1.00 97.19 91 PHE A C 1
ATOM 744 O O . PHE A 1 91 ? -3.460 7.931 -9.037 1.00 97.19 91 PHE A O 1
ATOM 751 N N . ARG A 1 92 ? -4.221 6.414 -7.576 1.00 96.50 92 ARG A N 1
ATOM 752 C CA . ARG A 1 92 ? -3.744 7.104 -6.368 1.00 96.50 92 ARG A CA 1
ATOM 753 C C . ARG A 1 92 ? -3.026 6.138 -5.435 1.00 96.50 92 ARG A C 1
ATOM 755 O O . ARG A 1 92 ? -3.356 4.958 -5.372 1.00 96.50 92 ARG A O 1
ATOM 762 N N . GLN A 1 93 ? -2.057 6.647 -4.681 1.00 95.25 93 GLN A N 1
ATOM 763 C CA . GLN A 1 93 ? -1.475 5.928 -3.544 1.00 95.25 93 GLN A CA 1
ATOM 764 C C . GLN A 1 93 ? -2.094 6.407 -2.233 1.00 95.25 93 GLN A C 1
ATOM 766 O O . GLN A 1 93 ? -2.542 7.548 -2.134 1.00 95.25 93 GLN A O 1
ATOM 771 N N . THR A 1 94 ? -2.050 5.555 -1.214 1.00 94.56 94 THR A N 1
ATOM 772 C CA . THR A 1 94 ? -2.364 5.936 0.164 1.00 94.56 94 THR A CA 1
ATOM 773 C C . THR A 1 94 ? -1.289 6.841 0.751 1.00 94.56 94 THR A C 1
ATOM 775 O O . THR A 1 94 ? -0.100 6.663 0.473 1.00 94.56 94 THR A O 1
ATOM 778 N N . ILE A 1 95 ? -1.710 7.761 1.615 1.00 94.19 95 ILE A N 1
ATOM 779 C CA . ILE A 1 95 ? -0.816 8.572 2.443 1.00 94.19 95 ILE A CA 1
ATOM 780 C C . ILE A 1 95 ? -0.710 7.883 3.811 1.00 94.19 95 ILE A C 1
ATOM 782 O O . ILE A 1 95 ? -1.720 7.764 4.506 1.00 94.19 95 ILE A O 1
ATOM 786 N N . PRO A 1 96 ? 0.462 7.349 4.184 1.00 94.81 96 PRO A N 1
ATOM 787 C CA . PRO A 1 96 ? 0.640 6.685 5.468 1.00 94.81 96 PRO A CA 1
ATOM 788 C C . PRO A 1 96 ? 0.690 7.689 6.629 1.00 94.81 96 PRO A C 1
ATOM 790 O O . PRO A 1 96 ? 1.009 8.862 6.453 1.00 94.81 96 PRO A O 1
ATOM 793 N N . HIS A 1 97 ? 0.422 7.203 7.834 1.00 95.94 97 HIS A N 1
ATOM 794 C CA . HIS A 1 97 ? 0.589 7.938 9.083 1.00 95.94 97 HIS A CA 1
ATOM 795 C C . HIS A 1 97 ? 1.989 7.688 9.639 1.00 95.94 97 HIS A C 1
ATOM 797 O O . HIS A 1 97 ? 2.557 6.607 9.449 1.00 95.94 97 HIS A O 1
ATOM 803 N N . THR A 1 98 ? 2.557 8.674 10.327 1.00 96.75 98 THR A N 1
ATOM 804 C CA . THR A 1 98 ? 3.847 8.545 11.001 1.00 96.75 98 THR A CA 1
ATOM 805 C C . THR A 1 98 ? 3.877 9.257 12.345 1.00 96.75 98 THR A C 1
ATOM 807 O O . THR A 1 98 ? 3.308 10.334 12.497 1.00 96.75 98 THR A O 1
ATOM 810 N N . SER A 1 99 ? 4.604 8.671 13.302 1.00 96.75 99 SER A N 1
ATOM 811 C CA . SER A 1 99 ? 4.934 9.322 14.574 1.00 96.75 99 SER A CA 1
ATOM 812 C C . SER A 1 99 ? 6.185 10.200 14.495 1.00 96.75 99 SER A C 1
ATOM 814 O O . SER A 1 99 ? 6.625 10.738 15.511 1.00 96.75 99 SER A O 1
ATOM 816 N N . ARG A 1 100 ? 6.849 10.255 13.332 1.00 96.06 100 ARG A N 1
ATOM 817 C CA . ARG A 1 100 ? 8.048 11.073 13.147 1.00 96.06 100 ARG A CA 1
ATOM 818 C C . ARG A 1 100 ? 7.655 12.551 13.242 1.00 96.06 100 ARG A C 1
ATOM 820 O O . ARG A 1 100 ? 6.649 12.926 12.654 1.00 96.06 100 ARG A O 1
ATOM 827 N N . PRO A 1 101 ? 8.441 13.418 13.899 1.00 94.62 101 PRO A N 1
ATOM 828 C CA . PRO A 1 101 ? 8.179 14.850 13.857 1.00 94.62 101 PRO A CA 1
ATOM 829 C C . PRO A 1 101 ? 8.259 15.378 12.419 1.00 94.62 101 PRO A C 1
ATOM 831 O O . PRO A 1 101 ? 9.197 15.070 11.675 1.00 94.62 101 PRO A O 1
ATOM 834 N N . LYS A 1 102 ? 7.273 16.197 12.050 1.00 95.94 102 LYS A N 1
ATOM 835 C CA . LYS A 1 102 ? 7.214 16.883 10.759 1.00 95.94 102 LYS A CA 1
ATOM 836 C C . LYS A 1 102 ? 8.388 17.851 10.615 1.00 95.94 102 LYS A C 1
ATOM 838 O O . LYS A 1 102 ? 8.610 18.684 11.495 1.00 95.94 102 LYS A O 1
ATOM 843 N N . HIS A 1 103 ? 9.105 17.804 9.496 1.00 94.75 103 HIS A N 1
ATOM 844 C CA . HIS A 1 103 ? 10.113 18.818 9.193 1.00 94.75 103 HIS A CA 1
ATOM 845 C C . HIS A 1 103 ? 9.471 20.155 8.768 1.00 94.75 103 HIS A C 1
ATOM 847 O O . HIS A 1 103 ? 8.326 20.185 8.303 1.00 94.75 103 HIS A O 1
ATOM 853 N N . PRO A 1 104 ? 10.192 21.288 8.878 1.00 95.12 104 PRO A N 1
ATOM 854 C CA . PRO A 1 104 ? 9.656 22.603 8.513 1.00 95.12 104 PRO A CA 1
ATOM 855 C C . PRO A 1 104 ? 9.167 22.708 7.061 1.00 95.12 104 PRO A C 1
ATOM 857 O O . PRO A 1 104 ? 8.197 23.409 6.796 1.00 95.12 104 PRO A O 1
ATOM 860 N N . TRP A 1 105 ? 9.805 21.990 6.132 1.00 94.69 105 TRP A N 1
ATOM 861 C CA . TRP A 1 105 ? 9.457 21.981 4.704 1.00 94.69 105 TRP A CA 1
ATOM 862 C C . TRP A 1 105 ? 8.402 20.931 4.321 1.00 94.69 105 TRP A C 1
ATOM 864 O O . TRP A 1 105 ? 7.970 20.888 3.171 1.00 94.69 105 TRP A O 1
ATOM 874 N N . GLU A 1 106 ? 7.996 20.066 5.253 1.00 94.38 106 GLU A N 1
ATOM 875 C CA . GLU A 1 106 ? 6.990 19.034 5.001 1.00 94.38 106 GLU A CA 1
ATOM 876 C C . GLU A 1 106 ? 5.577 19.564 5.266 1.00 94.38 106 GLU A C 1
ATOM 878 O O . GLU A 1 106 ? 5.338 20.349 6.192 1.00 94.38 106 GLU A O 1
ATOM 883 N N . VAL A 1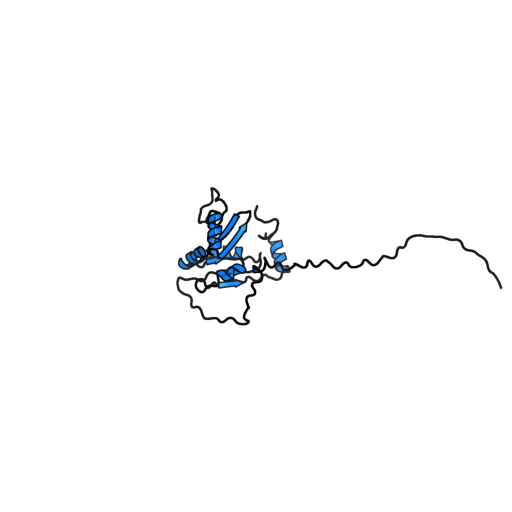 107 ? 4.624 19.096 4.461 1.00 94.56 107 VAL A N 1
ATOM 884 C CA . VAL A 1 107 ? 3.202 19.436 4.578 1.00 94.56 107 VAL A CA 1
ATOM 885 C C . VAL A 1 107 ? 2.453 18.211 5.084 1.00 94.56 107 VAL A C 1
ATOM 887 O O . VAL A 1 107 ? 2.613 17.117 4.537 1.00 94.56 107 VAL A O 1
ATOM 890 N N . ASP A 1 108 ? 1.658 18.409 6.132 1.00 94.12 108 ASP A N 1
ATOM 891 C CA . ASP A 1 108 ? 0.803 17.363 6.686 1.00 94.12 108 ASP A CA 1
ATOM 892 C C . ASP A 1 108 ? -0.279 16.955 5.677 1.00 94.12 108 ASP A C 1
ATOM 894 O O . ASP A 1 108 ? -0.828 17.800 4.968 1.00 94.12 108 ASP A O 1
ATOM 898 N N . GLY A 1 109 ? -0.517 15.650 5.548 1.00 91.00 109 GLY A N 1
ATOM 899 C CA . GLY A 1 109 ? -1.459 15.098 4.574 1.00 91.00 109 GLY A CA 1
ATOM 900 C C . GLY A 1 109 ? -0.983 15.137 3.120 1.00 91.00 109 GLY A C 1
ATOM 901 O O . GLY A 1 109 ? -1.790 14.948 2.213 1.00 91.00 109 GLY A O 1
ATOM 902 N N . LYS A 1 110 ? 0.316 15.368 2.871 1.00 90.75 110 LYS A N 1
ATOM 903 C CA . LYS A 1 110 ? 0.920 15.250 1.531 1.00 90.75 110 LYS A CA 1
ATOM 904 C C . LYS A 1 110 ? 1.727 13.965 1.374 1.00 90.75 110 LYS A C 1
ATOM 906 O O . LYS A 1 110 ? 1.390 13.112 0.559 1.00 90.75 110 LYS A O 1
ATOM 911 N N . GLU A 1 111 ? 2.814 13.842 2.130 1.00 91.00 111 GLU A N 1
ATOM 912 C CA . GLU A 1 111 ? 3.664 12.640 2.121 1.00 91.00 111 GLU A CA 1
ATOM 913 C C . GLU A 1 111 ? 3.314 11.695 3.266 1.00 91.00 111 GLU A C 1
ATOM 915 O O . GLU A 1 111 ? 3.302 10.479 3.078 1.00 91.00 111 GLU A O 1
ATOM 920 N N . TYR A 1 112 ? 2.998 12.271 4.426 1.00 95.25 112 TYR A N 1
ATOM 921 C CA . TYR A 1 112 ? 2.572 11.569 5.624 1.00 95.25 112 TYR A CA 1
ATOM 922 C C . TYR A 1 112 ? 1.495 12.376 6.349 1.00 95.25 112 TYR A C 1
ATOM 924 O O . TYR A 1 112 ? 1.469 13.606 6.248 1.00 95.25 112 TYR A O 1
ATOM 932 N N . PHE A 1 113 ? 0.658 11.678 7.109 1.00 95.56 113 PHE A N 1
ATOM 933 C CA . PHE A 1 113 ? -0.079 12.260 8.227 1.00 95.56 113 PHE A CA 1
ATOM 934 C C . PHE A 1 113 ? 0.787 12.172 9.481 1.00 95.56 113 PHE A C 1
ATOM 936 O O . PHE A 1 113 ? 1.221 11.084 9.865 1.00 95.56 113 PHE A O 1
ATOM 943 N N . PHE A 1 114 ? 1.100 13.314 10.082 1.00 96.38 114 PHE A N 1
ATOM 944 C CA . PHE A 1 114 ? 1.974 13.396 11.245 1.00 96.38 114 PHE A CA 1
ATOM 945 C C . PHE A 1 114 ? 1.135 13.361 12.524 1.00 96.38 114 PHE A C 1
ATOM 947 O O . PHE A 1 114 ? 0.419 14.311 12.835 1.00 96.38 114 PHE A O 1
ATOM 954 N N . CYS A 1 115 ? 1.248 12.275 13.285 1.00 95.44 115 CYS A N 1
ATOM 955 C CA . CYS A 1 115 ? 0.475 12.045 14.506 1.00 95.44 115 CYS A CA 1
ATOM 956 C C . CYS A 1 115 ? 1.406 11.806 15.701 1.00 95.44 115 CYS A C 1
ATOM 958 O O . CYS A 1 115 ? 2.598 11.543 15.538 1.00 95.44 115 CYS A O 1
ATOM 960 N N . SER A 1 116 ? 0.880 11.887 16.924 1.00 96.44 116 SER A N 1
ATOM 961 C CA . SER A 1 116 ? 1.645 11.475 18.103 1.00 96.44 116 SER A CA 1
ATOM 962 C C . SER A 1 116 ? 1.855 9.957 18.102 1.00 96.44 116 SER A C 1
ATOM 964 O O . SER A 1 116 ? 1.128 9.194 17.452 1.00 96.44 116 SER A O 1
ATOM 966 N N . ARG A 1 117 ? 2.872 9.495 18.834 1.00 96.00 117 ARG A N 1
ATOM 967 C CA . ARG A 1 117 ? 3.129 8.058 18.966 1.00 96.00 117 ARG A CA 1
ATOM 968 C C . ARG A 1 117 ? 1.974 7.375 19.696 1.00 96.00 117 ARG A C 1
ATOM 970 O O . ARG A 1 117 ? 1.581 6.281 19.306 1.00 96.00 117 ARG A O 1
ATOM 977 N N . GLU A 1 118 ? 1.451 8.030 20.724 1.00 96.56 118 GLU A N 1
ATOM 978 C CA . GLU A 1 118 ? 0.380 7.543 21.587 1.00 96.56 118 GLU A CA 1
ATOM 979 C C . GLU A 1 118 ? -0.902 7.323 20.777 1.00 96.56 118 GLU A C 1
ATOM 981 O O . GLU A 1 118 ? -1.472 6.235 20.834 1.00 96.56 118 GLU A O 1
ATOM 986 N N . SER A 1 119 ? -1.281 8.287 19.929 1.00 95.12 119 SER A N 1
ATOM 987 C CA . SER A 1 119 ? -2.458 8.162 19.062 1.00 95.12 119 SER A CA 1
ATOM 988 C C . SER A 1 119 ? -2.322 6.998 18.081 1.00 95.12 119 SER A C 1
ATOM 990 O O . SER A 1 119 ? -3.213 6.158 18.013 1.00 95.12 119 SER A O 1
ATOM 992 N N . ILE A 1 120 ? -1.177 6.860 17.398 1.00 95.62 120 ILE A N 1
ATOM 993 C CA . ILE A 1 120 ? -0.956 5.722 16.487 1.00 95.62 120 ILE A CA 1
ATOM 994 C C . ILE A 1 120 ? -1.037 4.390 17.247 1.00 95.62 120 ILE A C 1
ATOM 996 O O . ILE A 1 120 ? -1.590 3.419 16.740 1.00 95.62 120 ILE A O 1
ATOM 1000 N N . GLN A 1 121 ? -0.506 4.312 18.470 1.00 95.75 121 GLN A N 1
ATOM 1001 C CA . GLN A 1 121 ? -0.581 3.091 19.276 1.00 95.75 121 GLN A CA 1
ATOM 1002 C C . GLN A 1 121 ? -2.012 2.744 19.698 1.00 95.75 121 GLN A C 1
ATOM 1004 O O . GLN A 1 121 ? -2.358 1.564 19.744 1.00 95.75 121 GLN A O 1
ATOM 1009 N N . GLU A 1 122 ? -2.836 3.738 20.018 1.00 96.31 122 GLU A N 1
ATOM 1010 C CA . GLU A 1 122 ? -4.256 3.541 20.316 1.00 96.31 122 GLU A CA 1
ATOM 1011 C C . GLU A 1 122 ? -5.024 3.068 19.079 1.00 96.31 122 GLU A C 1
ATOM 1013 O O . GLU A 1 122 ? -5.738 2.071 19.144 1.00 96.31 122 GLU A O 1
ATOM 1018 N N . GLU A 1 123 ? -4.809 3.700 17.930 1.00 94.25 123 GLU A N 1
ATOM 1019 C CA . GLU A 1 123 ? -5.429 3.325 16.654 1.00 94.25 123 GLU A CA 1
ATOM 1020 C C . GLU A 1 123 ? -5.012 1.921 16.180 1.00 94.25 123 GLU A C 1
ATOM 1022 O O . GLU A 1 123 ? -5.835 1.167 15.653 1.00 94.25 123 GLU A O 1
ATOM 1027 N N . ILE A 1 124 ? -3.754 1.523 16.417 1.00 93.69 124 ILE A N 1
ATOM 1028 C CA . ILE A 1 124 ? -3.291 0.145 16.188 1.00 93.69 124 ILE A CA 1
ATOM 1029 C C . ILE A 1 124 ? -4.094 -0.831 17.058 1.00 93.69 124 ILE A C 1
ATOM 1031 O O . ILE A 1 124 ? -4.581 -1.836 16.542 1.00 93.69 124 ILE A O 1
ATOM 1035 N N . LYS A 1 125 ? -4.291 -0.535 18.353 1.00 94.25 125 LYS A N 1
ATOM 1036 C CA . LYS A 1 125 ? -5.096 -1.385 19.257 1.00 94.25 125 LYS A CA 1
ATOM 1037 C C . LYS A 1 125 ? -6.562 -1.465 18.832 1.00 94.25 125 LYS A C 1
ATOM 1039 O O . LYS A 1 125 ? -7.201 -2.486 19.061 1.00 94.25 125 LYS A O 1
ATOM 1044 N N . MET A 1 126 ? -7.086 -0.409 18.213 1.00 93.12 126 MET A N 1
ATOM 1045 C CA . MET A 1 126 ? -8.443 -0.375 17.661 1.00 93.12 126 MET A CA 1
ATOM 1046 C C . MET A 1 126 ? -8.569 -1.079 16.298 1.00 93.12 126 MET A C 1
ATOM 1048 O O . MET A 1 126 ? -9.677 -1.196 15.779 1.00 93.12 126 MET A O 1
ATOM 1052 N N . GLY A 1 127 ? -7.466 -1.558 15.710 1.00 90.56 127 GLY A N 1
ATOM 1053 C CA . GLY A 1 127 ? -7.475 -2.273 14.432 1.00 90.56 127 GLY A CA 1
ATOM 1054 C C . GLY A 1 127 ? -7.689 -1.371 13.213 1.00 90.56 127 GLY A C 1
ATOM 1055 O O . GLY A 1 127 ? -8.214 -1.822 12.198 1.00 90.56 127 GLY A O 1
ATOM 1056 N N . TRP A 1 128 ? -7.321 -0.089 13.297 1.00 92.62 128 TRP A N 1
ATOM 1057 C CA . TRP A 1 128 ? -7.542 0.875 12.208 1.00 92.62 128 TRP A CA 1
ATOM 1058 C C . TRP A 1 128 ? -6.472 0.819 11.113 1.00 92.62 128 TRP A C 1
ATOM 1060 O O . TRP A 1 128 ? -6.693 1.287 9.993 1.00 92.62 128 TRP A O 1
ATOM 1070 N N . PHE A 1 129 ? -5.316 0.227 11.410 1.00 93.69 129 PHE A N 1
ATOM 1071 C CA . PHE A 1 129 ? -4.214 0.081 10.468 1.00 93.69 129 PHE A CA 1
ATOM 1072 C C . PHE A 1 129 ? -4.259 -1.261 9.741 1.00 93.69 129 PHE A C 1
ATOM 1074 O O . PHE A 1 129 ? -4.362 -2.318 10.352 1.00 93.69 129 PHE A O 1
ATOM 1081 N N . VAL A 1 130 ? -4.110 -1.204 8.418 1.00 92.75 130 VAL A N 1
ATOM 1082 C CA . VAL A 1 130 ? -3.929 -2.382 7.557 1.00 92.75 130 VAL A CA 1
ATOM 1083 C C . VAL A 1 130 ? -2.538 -2.981 7.736 1.00 92.75 130 VAL A C 1
ATOM 1085 O O . VAL A 1 130 ? -2.354 -4.193 7.741 1.00 92.75 130 VAL A O 1
ATOM 1088 N N . GLU A 1 131 ? -1.547 -2.104 7.828 1.00 92.44 131 GLU A N 1
ATOM 1089 C CA . GLU A 1 131 ? -0.141 -2.437 7.986 1.00 92.44 131 GLU A CA 1
ATOM 1090 C C . GLU A 1 131 ? 0.487 -1.354 8.851 1.00 92.44 131 GLU A C 1
ATOM 1092 O O . GLU A 1 131 ? 0.220 -0.164 8.648 1.00 92.44 131 GLU A O 1
ATOM 1097 N N . TYR A 1 132 ? 1.330 -1.759 9.792 1.00 93.56 132 TYR A N 1
ATOM 1098 C CA . TYR A 1 132 ? 2.114 -0.855 10.615 1.00 93.56 132 TYR A CA 1
ATOM 1099 C C . TYR A 1 132 ? 3.493 -1.450 10.893 1.00 93.56 132 TYR A C 1
ATOM 1101 O O . TYR A 1 132 ? 3.700 -2.659 10.835 1.00 93.56 132 TYR A O 1
ATOM 1109 N N . GLY A 1 133 ? 4.453 -0.583 11.192 1.00 91.94 133 GLY A N 1
ATOM 1110 C CA . GLY A 1 133 ? 5.817 -0.977 11.508 1.00 91.94 133 GLY A CA 1
ATOM 1111 C C . GLY A 1 133 ? 6.600 0.152 12.159 1.00 91.94 133 GLY A C 1
ATOM 1112 O O . GLY A 1 133 ? 6.180 1.311 12.167 1.00 91.94 133 GLY A O 1
ATOM 1113 N N . GLN A 1 134 ? 7.760 -0.188 12.713 1.00 92.00 134 GLN A N 1
ATOM 1114 C CA . GLN A 1 134 ? 8.668 0.782 13.313 1.00 92.00 134 GLN A CA 1
ATOM 1115 C C . GLN A 1 134 ? 9.922 0.935 12.454 1.00 92.00 134 GLN A C 1
ATOM 1117 O O . GLN A 1 134 ? 10.552 -0.045 12.066 1.00 92.00 134 GLN A O 1
ATOM 1122 N N . TYR A 1 135 ? 10.320 2.177 12.191 1.00 90.00 135 TYR A N 1
ATOM 1123 C CA . TYR A 1 135 ? 11.551 2.495 11.480 1.00 90.00 135 TYR A CA 1
ATOM 1124 C C . TYR A 1 135 ? 12.269 3.669 12.144 1.00 90.00 135 TYR A C 1
ATOM 1126 O O . TYR A 1 135 ? 11.677 4.724 12.383 1.00 90.00 135 TYR A O 1
ATOM 1134 N N . LYS A 1 136 ? 13.558 3.480 12.465 1.00 91.38 136 LYS A N 1
ATOM 1135 C CA . LYS A 1 136 ? 14.388 4.457 13.198 1.00 91.38 136 LYS A CA 1
ATOM 1136 C C . LYS A 1 136 ? 13.684 5.034 14.434 1.00 91.38 136 LYS A C 1
ATOM 1138 O O . LYS A 1 136 ? 13.602 6.245 14.615 1.00 91.38 136 LYS A O 1
ATOM 1143 N N . GLY A 1 137 ? 13.090 4.159 15.242 1.00 91.69 137 GLY A N 1
ATOM 1144 C CA . GLY A 1 137 ? 12.368 4.549 16.453 1.00 91.69 137 GLY A CA 1
ATOM 1145 C C . GLY A 1 137 ? 10.963 5.121 16.230 1.00 91.69 137 GLY A C 1
ATOM 1146 O O . GLY A 1 137 ? 10.186 5.106 17.179 1.00 91.69 137 GLY A O 1
ATOM 1147 N N . ASN A 1 138 ? 10.579 5.515 15.014 1.00 95.19 138 ASN A N 1
ATOM 1148 C CA . ASN A 1 138 ? 9.265 6.093 14.707 1.00 95.19 138 ASN A CA 1
ATOM 1149 C C . ASN A 1 138 ? 8.290 5.042 14.170 1.00 95.19 138 ASN A C 1
ATOM 1151 O O . ASN A 1 138 ? 8.704 4.112 13.479 1.00 95.19 138 ASN A O 1
ATOM 1155 N N . LEU A 1 139 ? 7.004 5.195 14.476 1.00 95.69 139 LEU A N 1
ATOM 1156 C CA . LEU A 1 139 ? 5.941 4.353 13.936 1.00 95.69 139 LEU A CA 1
ATOM 1157 C C . LEU A 1 139 ? 5.502 4.869 12.567 1.00 95.69 139 LEU A C 1
ATOM 1159 O O . LEU A 1 139 ? 5.482 6.078 12.323 1.00 95.69 139 LEU A O 1
ATOM 1163 N N . TYR A 1 140 ? 5.149 3.937 11.693 1.00 95.06 140 TYR A N 1
ATOM 1164 C CA . TYR A 1 140 ? 4.558 4.180 10.386 1.00 95.06 140 TYR A CA 1
ATOM 1165 C C . TYR A 1 140 ? 3.401 3.211 10.189 1.00 95.06 140 TYR A C 1
ATOM 1167 O O . TYR A 1 140 ? 3.507 2.051 10.587 1.00 95.06 140 TYR A O 1
ATOM 1175 N N . GLY A 1 141 ? 2.326 3.655 9.546 1.00 94.62 141 GLY A N 1
ATOM 1176 C CA . GLY A 1 141 ? 1.201 2.777 9.247 1.00 94.62 141 GLY A CA 1
ATOM 1177 C C . GLY A 1 141 ? 0.328 3.264 8.101 1.00 94.62 141 GLY A C 1
ATOM 1178 O O . GLY A 1 141 ? 0.262 4.454 7.811 1.00 94.62 141 GLY A O 1
ATOM 1179 N N . THR A 1 142 ? -0.354 2.337 7.435 1.00 94.75 142 THR A N 1
ATOM 1180 C CA . THR A 1 142 ? -1.371 2.643 6.421 1.00 94.75 142 THR A CA 1
ATOM 1181 C C . THR A 1 142 ? -2.757 2.398 7.006 1.00 94.75 142 THR A C 1
ATOM 1183 O O . THR A 1 142 ? -3.099 1.258 7.319 1.00 94.75 142 THR A O 1
ATOM 1186 N N . SER A 1 143 ? -3.541 3.463 7.179 1.00 94.06 143 SER A N 1
ATOM 1187 C CA . SER A 1 143 ? -4.898 3.369 7.725 1.00 94.06 143 SER A CA 1
ATOM 1188 C C . SER A 1 143 ? -5.855 2.749 6.708 1.00 94.06 143 SER A C 1
ATOM 1190 O O . SER A 1 143 ? -5.793 3.039 5.508 1.00 94.06 143 SER A O 1
ATOM 1192 N N . LEU A 1 144 ? -6.765 1.908 7.197 1.00 93.44 144 LEU A N 1
ATOM 1193 C CA . LEU A 1 144 ? -7.842 1.335 6.402 1.00 93.44 144 LEU A CA 1
ATOM 1194 C C . LEU A 1 144 ? -8.801 2.417 5.891 1.00 93.44 144 LEU A C 1
ATOM 1196 O O . LEU A 1 144 ? -9.299 2.328 4.768 1.00 93.44 144 LEU A O 1
ATOM 1200 N N . GLU A 1 145 ? -9.026 3.462 6.682 1.00 92.75 145 GLU A N 1
ATOM 1201 C CA . GLU A 1 145 ? -9.883 4.583 6.304 1.00 92.75 145 GLU A CA 1
ATOM 1202 C C . GLU A 1 145 ? -9.325 5.332 5.090 1.00 92.75 145 GLU A C 1
ATOM 1204 O O . GLU A 1 145 ? -10.068 5.639 4.160 1.00 92.75 145 GLU A O 1
ATOM 1209 N N . THR A 1 146 ? -8.005 5.537 5.030 1.00 93.69 146 THR A N 1
ATOM 1210 C CA . THR A 1 146 ? -7.348 6.158 3.869 1.00 93.69 146 THR A CA 1
ATOM 1211 C C . THR A 1 146 ? -7.534 5.333 2.594 1.00 93.69 146 THR A C 1
ATOM 1213 O O . THR A 1 146 ? -7.659 5.885 1.504 1.00 93.69 146 THR A O 1
ATOM 1216 N N . VAL A 1 147 ? -7.577 4.003 2.701 1.00 94.56 147 VAL A N 1
ATOM 1217 C CA . VAL A 1 147 ? -7.872 3.135 1.549 1.00 94.56 147 VAL A CA 1
ATOM 1218 C C . VAL A 1 147 ? -9.310 3.345 1.085 1.00 94.56 147 VAL A C 1
ATOM 1220 O O . VAL A 1 147 ? -9.559 3.546 -0.105 1.00 94.56 147 VAL A O 1
ATOM 1223 N N . LYS A 1 148 ? -10.256 3.330 2.029 1.00 94.12 148 LYS A N 1
ATOM 1224 C CA . LYS A 1 148 ? -11.684 3.509 1.748 1.00 94.12 148 LYS A CA 1
ATOM 1225 C C . LYS A 1 148 ? -11.984 4.882 1.154 1.00 94.12 148 LYS A C 1
ATOM 1227 O O . LYS A 1 148 ? -12.762 4.966 0.210 1.00 94.12 148 LYS A O 1
ATOM 1232 N N . SER A 1 149 ? -11.354 5.943 1.653 1.00 94.44 149 SER A N 1
ATOM 1233 C CA . SER A 1 149 ? -11.577 7.303 1.155 1.00 94.44 149 SER A CA 1
ATOM 1234 C C . SER A 1 149 ? -11.159 7.456 -0.310 1.00 94.44 149 SER A C 1
ATOM 1236 O O . SER A 1 149 ? -11.904 8.040 -1.092 1.00 94.44 149 SER A O 1
ATOM 1238 N N . ILE A 1 150 ? -10.034 6.857 -0.718 1.00 95.44 150 ILE A N 1
ATOM 1239 C CA . ILE A 1 150 ? -9.576 6.855 -2.117 1.00 95.44 150 ILE A CA 1
ATOM 1240 C C . ILE A 1 150 ? -10.561 6.103 -3.020 1.00 95.44 150 ILE A C 1
ATOM 1242 O O . ILE A 1 150 ? -10.906 6.595 -4.095 1.00 95.44 150 ILE A O 1
ATOM 1246 N N . ILE A 1 151 ? -11.032 4.935 -2.573 1.00 94.62 151 ILE A N 1
ATOM 1247 C CA . ILE A 1 151 ? -12.012 4.123 -3.309 1.00 94.62 151 ILE A CA 1
ATOM 1248 C C . ILE A 1 151 ? -13.333 4.889 -3.471 1.00 94.62 151 ILE A C 1
ATOM 1250 O O . ILE A 1 151 ? -13.870 4.963 -4.574 1.00 94.62 151 ILE A O 1
ATOM 1254 N N . ASN A 1 152 ? -13.834 5.497 -2.391 1.00 94.50 152 ASN A N 1
ATOM 1255 C CA . ASN A 1 152 ? -15.083 6.263 -2.387 1.00 94.50 152 ASN A CA 1
ATOM 1256 C C . ASN A 1 152 ? -14.992 7.553 -3.213 1.00 94.50 152 ASN A C 1
ATOM 1258 O O . ASN A 1 152 ? -16.001 8.018 -3.734 1.00 94.50 152 ASN A O 1
ATOM 1262 N N . ALA A 1 153 ? -13.791 8.112 -3.363 1.00 94.88 153 ALA A N 1
ATOM 1263 C CA . ALA A 1 153 ? -13.529 9.243 -4.245 1.00 94.88 153 ALA A CA 1
ATOM 1264 C C . ALA A 1 153 ? -13.445 8.849 -5.736 1.00 94.88 153 ALA A C 1
ATOM 1266 O O . ALA A 1 153 ? -13.237 9.719 -6.578 1.00 94.88 153 ALA A O 1
ATOM 1267 N N . GLY A 1 154 ? -13.609 7.564 -6.075 1.00 95.06 154 GLY A N 1
ATOM 1268 C CA . GLY A 1 154 ? -13.634 7.081 -7.456 1.00 95.06 154 GLY A CA 1
ATOM 1269 C C . GLY A 1 154 ? -12.259 6.802 -8.061 1.00 95.06 154 GLY A C 1
ATOM 1270 O O . GLY A 1 154 ? -12.155 6.649 -9.275 1.00 95.06 154 GLY A O 1
ATOM 1271 N N . TYR A 1 155 ? -11.209 6.701 -7.244 1.00 96.38 155 TYR A N 1
ATOM 1272 C CA . TYR A 1 155 ? -9.861 6.378 -7.712 1.00 96.38 155 TYR A CA 1
ATOM 1273 C C . TYR A 1 155 ? -9.520 4.899 -7.514 1.00 96.38 155 TYR A C 1
ATOM 1275 O O . TYR A 1 155 ? -9.996 4.229 -6.594 1.00 96.38 155 TYR A O 1
ATOM 1283 N N . VAL A 1 156 ? -8.594 4.396 -8.328 1.00 96.62 156 VAL A N 1
ATOM 1284 C CA . VAL A 1 156 ? -7.935 3.112 -8.091 1.00 96.62 156 VAL A CA 1
ATOM 1285 C C . VAL A 1 156 ? -6.801 3.316 -7.088 1.00 96.62 156 VAL A C 1
ATOM 1287 O O . VAL A 1 156 ? -5.756 3.888 -7.405 1.00 96.62 156 VAL A O 1
ATOM 1290 N N . CYS A 1 157 ? -6.981 2.811 -5.870 1.00 96.94 157 CYS A N 1
ATOM 1291 C CA . CYS A 1 157 ? -5.917 2.793 -4.870 1.00 96.94 157 CYS A CA 1
ATOM 1292 C C . CYS A 1 157 ? -4.852 1.741 -5.233 1.00 96.94 157 CYS A C 1
ATOM 1294 O O . CYS A 1 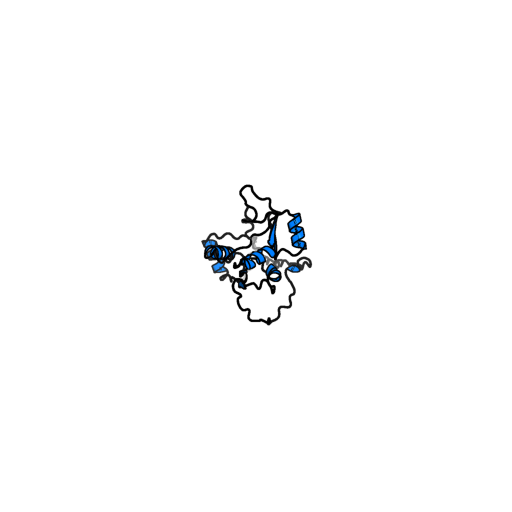157 ? -5.165 0.558 -5.346 1.00 96.94 157 CYS A O 1
ATOM 1296 N N . VAL A 1 158 ? -3.590 2.152 -5.375 1.00 97.50 158 VAL A N 1
ATOM 1297 C CA . VAL A 1 158 ? -2.449 1.275 -5.680 1.00 97.50 158 VAL A CA 1
ATOM 1298 C C . VAL A 1 158 ? -1.513 1.197 -4.479 1.00 97.50 158 VAL A C 1
ATOM 1300 O O . VAL A 1 158 ? -0.972 2.208 -4.027 1.00 97.50 158 VAL A O 1
ATOM 1303 N N . MET A 1 159 ? -1.263 -0.015 -3.982 1.00 95.31 159 MET A N 1
ATOM 1304 C CA . MET A 1 159 ? -0.437 -0.233 -2.793 1.00 95.31 159 MET A CA 1
ATOM 1305 C C . MET A 1 159 ? 0.453 -1.472 -2.885 1.00 95.31 159 MET A C 1
ATOM 1307 O O . MET A 1 159 ? 0.239 -2.376 -3.690 1.00 95.31 159 MET A O 1
ATOM 1311 N N . THR A 1 160 ? 1.495 -1.485 -2.055 1.00 94.31 160 THR A N 1
ATOM 1312 C CA . THR A 1 160 ? 2.526 -2.533 -2.005 1.00 94.31 160 THR A CA 1
ATOM 1313 C C . THR A 1 160 ? 2.760 -3.013 -0.564 1.00 94.31 160 THR A C 1
ATOM 1315 O O . THR A 1 160 ? 3.893 -2.899 -0.088 1.00 94.31 160 THR A O 1
ATOM 1318 N N . PRO A 1 161 ? 1.716 -3.476 0.147 1.00 92.19 161 PRO A N 1
ATOM 1319 C CA . PRO A 1 161 ? 1.828 -3.842 1.552 1.00 92.19 161 PRO A CA 1
ATOM 1320 C C . PRO A 1 161 ? 2.623 -5.138 1.759 1.00 92.19 161 PRO A C 1
ATOM 1322 O O . PRO A 1 161 ? 2.889 -5.886 0.804 1.00 92.19 161 PRO A O 1
ATOM 1325 N N . HIS A 1 162 ? 2.990 -5.426 3.008 1.00 90.06 162 HIS A N 1
ATOM 1326 C CA . HIS A 1 162 ? 3.479 -6.747 3.400 1.00 90.06 162 HIS A CA 1
ATOM 1327 C C . HIS A 1 162 ? 2.413 -7.835 3.136 1.00 90.06 162 HIS A C 1
ATOM 1329 O O . HIS A 1 162 ? 1.228 -7.590 3.368 1.00 90.06 162 HIS A O 1
ATOM 1335 N N . PRO A 1 163 ? 2.782 -9.052 2.677 1.00 88.56 163 PRO A N 1
ATOM 1336 C CA . PRO A 1 163 ? 1.816 -10.126 2.414 1.00 88.56 163 PRO A CA 1
ATOM 1337 C C . PRO A 1 163 ? 0.915 -10.489 3.605 1.00 88.56 163 PRO A C 1
ATOM 1339 O O . PRO A 1 163 ? -0.220 -10.907 3.407 1.00 88.56 163 PRO A O 1
ATOM 1342 N N . GLN A 1 164 ? 1.383 -10.286 4.835 1.00 86.25 164 GLN A N 1
ATOM 1343 C CA . GLN A 1 164 ? 0.587 -10.528 6.044 1.00 86.25 164 GLN A CA 1
ATOM 1344 C C . GLN A 1 164 ? -0.626 -9.587 6.150 1.00 86.25 164 GLN A C 1
ATOM 1346 O O . GLN A 1 164 ? -1.704 -9.999 6.571 1.00 86.25 164 GLN A O 1
ATOM 1351 N N . ALA A 1 165 ? -0.501 -8.351 5.659 1.00 89.50 165 ALA A N 1
ATOM 1352 C CA . ALA A 1 165 ? -1.581 -7.364 5.664 1.00 89.50 165 ALA A CA 1
ATOM 1353 C C . ALA A 1 165 ? -2.717 -7.696 4.676 1.00 89.50 165 ALA A C 1
ATOM 1355 O O . ALA A 1 165 ? -3.783 -7.078 4.706 1.00 89.50 165 ALA A O 1
ATOM 1356 N N . LEU A 1 166 ? -2.528 -8.686 3.792 1.00 91.06 166 LEU A N 1
ATOM 1357 C CA . LEU A 1 166 ? -3.559 -9.097 2.838 1.00 91.06 166 LEU A CA 1
ATOM 1358 C C . LEU A 1 166 ? -4.821 -9.612 3.526 1.00 91.06 166 LEU A C 1
ATOM 1360 O O . LEU A 1 166 ? -5.906 -9.451 2.974 1.00 91.06 166 LEU A O 1
ATOM 1364 N N . LYS A 1 167 ? -4.695 -10.184 4.726 1.00 87.69 167 LYS A N 1
ATOM 1365 C CA . LYS A 1 167 ? -5.826 -10.687 5.515 1.00 87.69 167 LYS A CA 1
ATOM 1366 C C . LYS A 1 167 ? -6.781 -9.565 5.904 1.00 87.69 167 LYS A C 1
ATOM 1368 O O . LYS A 1 167 ? -7.985 -9.688 5.704 1.00 87.69 167 LYS A O 1
ATOM 1373 N N . ALA A 1 168 ? -6.232 -8.429 6.331 1.00 88.19 168 ALA A N 1
ATOM 1374 C CA . ALA A 1 168 ? -7.004 -7.230 6.647 1.00 88.19 168 ALA A CA 1
ATOM 1375 C C . ALA A 1 168 ? -7.626 -6.574 5.399 1.00 88.19 168 ALA A C 1
ATOM 1377 O O . ALA A 1 168 ? -8.664 -5.921 5.487 1.00 88.19 168 ALA A O 1
ATOM 1378 N N . LEU A 1 169 ? -7.013 -6.747 4.221 1.00 92.75 169 LEU A N 1
ATOM 1379 C CA . LEU A 1 169 ? -7.492 -6.161 2.963 1.00 92.75 169 LEU A CA 1
ATOM 1380 C C . LEU A 1 169 ? -8.499 -7.040 2.220 1.00 92.75 169 LEU A C 1
ATOM 1382 O O . LEU A 1 169 ? -9.297 -6.523 1.436 1.00 92.75 169 LEU A O 1
ATOM 1386 N N . ARG A 1 170 ? -8.480 -8.359 2.423 1.00 91.62 170 ARG A N 1
ATOM 1387 C CA . ARG A 1 170 ? -9.354 -9.317 1.734 1.00 91.62 170 ARG A CA 1
ATOM 1388 C C . ARG A 1 170 ? -10.751 -9.345 2.362 1.00 91.62 170 ARG A C 1
ATOM 1390 O O . ARG A 1 170 ? -11.211 -10.368 2.855 1.00 91.62 170 ARG A O 1
ATOM 1397 N N . THR A 1 171 ? -11.447 -8.214 2.314 1.00 91.50 171 THR A N 1
ATOM 1398 C CA . THR A 1 171 ? -12.799 -8.058 2.868 1.00 91.50 171 THR A CA 1
ATOM 1399 C C . THR A 1 171 ? -13.857 -7.899 1.768 1.00 91.50 171 THR A C 1
ATOM 1401 O O . THR A 1 171 ? -13.532 -7.484 0.647 1.00 91.50 171 THR A O 1
ATOM 1404 N N . PRO A 1 172 ? -15.146 -8.175 2.059 1.00 88.38 172 PRO A N 1
ATOM 1405 C CA . PRO A 1 172 ? -16.248 -7.967 1.112 1.00 88.38 172 PRO A CA 1
ATOM 1406 C C . PRO A 1 172 ? -16.431 -6.511 0.663 1.00 88.38 172 PRO A C 1
ATOM 1408 O O . PRO A 1 172 ? -17.062 -6.261 -0.367 1.00 88.38 172 PRO A O 1
ATOM 1411 N N . GLU A 1 173 ? -15.911 -5.558 1.432 1.00 89.44 173 GLU A N 1
ATOM 1412 C CA . GLU A 1 173 ? -15.967 -4.129 1.131 1.00 89.44 173 GLU A CA 1
ATOM 1413 C C . GLU A 1 173 ? -14.859 -3.727 0.149 1.00 89.44 173 GLU A C 1
ATOM 1415 O O . GLU A 1 173 ? -15.140 -3.111 -0.875 1.00 89.44 173 GLU A O 1
ATOM 1420 N N . ILE A 1 174 ? -13.617 -4.139 0.419 1.00 91.94 174 ILE A N 1
ATOM 1421 C CA . ILE A 1 174 ? -12.430 -3.687 -0.318 1.00 91.94 174 ILE A CA 1
ATOM 1422 C C . ILE A 1 174 ? -12.232 -4.494 -1.604 1.00 91.94 174 ILE A C 1
ATOM 1424 O O . ILE A 1 174 ? -11.907 -3.923 -2.643 1.00 91.94 174 ILE A O 1
ATOM 1428 N N . LYS A 1 175 ? -12.429 -5.822 -1.550 1.00 93.12 175 LYS A N 1
ATOM 1429 C CA . LYS A 1 175 ? -12.298 -6.748 -2.694 1.00 93.12 175 LYS A CA 1
ATOM 1430 C C . LYS A 1 175 ? -11.059 -6.451 -3.561 1.00 93.12 175 LYS A C 1
ATOM 1432 O O . LYS A 1 175 ? -11.202 -6.177 -4.758 1.00 93.12 175 LYS A O 1
ATOM 1437 N N . PRO A 1 176 ? -9.836 -6.492 -3.005 1.00 95.56 176 PRO A N 1
ATOM 1438 C CA . PRO A 1 176 ? -8.641 -6.070 -3.724 1.00 95.56 176 PRO A CA 1
ATOM 1439 C C . PRO A 1 176 ? -8.358 -6.929 -4.959 1.00 95.56 176 PRO A C 1
ATOM 1441 O O . PRO A 1 176 ? -8.761 -8.092 -5.044 1.00 95.56 176 PRO A O 1
ATOM 1444 N N . TYR A 1 177 ? -7.657 -6.355 -5.934 1.00 95.94 177 TYR A N 1
ATOM 1445 C CA . TYR A 1 177 ? -7.074 -7.066 -7.066 1.00 95.94 177 TYR A CA 1
ATOM 1446 C C . TYR A 1 177 ? -5.590 -7.326 -6.789 1.00 95.94 177 TYR A C 1
ATOM 1448 O O . TYR A 1 177 ? -4.764 -6.413 -6.825 1.00 95.94 177 TYR A O 1
ATOM 1456 N N . LEU A 1 178 ? -5.267 -8.577 -6.461 1.00 96.25 178 LEU A N 1
ATOM 1457 C CA . LEU A 1 178 ? -3.923 -9.006 -6.075 1.00 96.25 178 LEU A CA 1
ATOM 1458 C C . LEU A 1 178 ? -3.103 -9.362 -7.316 1.00 96.25 178 LEU A C 1
ATOM 1460 O O . LEU A 1 178 ? -3.496 -10.227 -8.095 1.00 96.25 178 LEU A O 1
ATOM 1464 N N . ILE A 1 179 ? -1.946 -8.723 -7.479 1.00 97.25 179 ILE A N 1
ATOM 1465 C CA . ILE A 1 179 ? -1.014 -8.987 -8.578 1.00 97.25 179 ILE A CA 1
ATOM 1466 C C . ILE A 1 179 ? 0.321 -9.430 -7.988 1.00 97.25 179 ILE A C 1
ATOM 1468 O O . ILE A 1 179 ? 1.021 -8.645 -7.345 1.00 97.25 179 ILE A O 1
ATOM 1472 N N . PHE A 1 180 ? 0.692 -10.687 -8.236 1.00 96.50 180 PHE A N 1
ATOM 1473 C CA . PHE A 1 180 ? 2.006 -11.209 -7.877 1.00 96.50 180 PHE A CA 1
ATOM 1474 C C . PHE A 1 180 ? 3.032 -10.937 -8.976 1.00 96.50 180 PHE A C 1
ATOM 1476 O O . PHE A 1 180 ? 2.958 -11.480 -10.078 1.00 96.50 180 PHE A O 1
ATOM 1483 N N . ILE A 1 181 ? 4.025 -10.111 -8.653 1.00 95.19 181 ILE A N 1
ATOM 1484 C CA . ILE A 1 181 ? 5.158 -9.819 -9.525 1.00 95.19 181 ILE A CA 1
ATOM 1485 C C . ILE A 1 181 ? 6.219 -10.894 -9.310 1.00 95.19 181 ILE A C 1
ATOM 1487 O O . ILE A 1 181 ? 7.023 -10.841 -8.373 1.00 95.19 181 ILE A O 1
ATOM 1491 N N . LYS A 1 182 ? 6.208 -11.884 -10.201 1.00 94.25 182 LYS A N 1
ATOM 1492 C CA . LYS A 1 182 ? 7.172 -12.981 -10.193 1.00 94.25 182 LYS A CA 1
ATOM 1493 C C . LYS A 1 182 ? 8.572 -12.463 -10.563 1.00 94.25 182 LYS A C 1
ATOM 1495 O O . LYS A 1 182 ? 8.714 -11.812 -11.599 1.00 94.25 182 LYS A O 1
ATOM 1500 N N . PRO A 1 183 ? 9.615 -12.758 -9.765 1.00 92.50 183 PRO A N 1
ATOM 1501 C CA . PRO A 1 183 ? 10.983 -12.450 -10.160 1.00 92.50 183 PRO A CA 1
ATOM 1502 C C . PRO A 1 183 ? 11.409 -13.298 -11.373 1.00 92.50 183 PRO A C 1
ATOM 1504 O O . PRO A 1 183 ? 10.966 -14.445 -11.506 1.00 92.50 183 PRO A O 1
ATOM 1507 N N . PRO A 1 184 ? 12.323 -12.798 -12.221 1.00 91.88 184 PRO A N 1
ATOM 1508 C CA . PRO A 1 184 ? 13.072 -13.663 -13.124 1.00 91.88 184 PRO A CA 1
ATOM 1509 C C . PRO A 1 184 ? 13.926 -14.672 -12.327 1.00 91.88 184 PRO A C 1
ATOM 1511 O O . PRO A 1 184 ? 14.089 -14.521 -11.110 1.00 91.88 184 PRO A O 1
ATOM 1514 N N . PRO A 1 185 ? 14.501 -15.690 -12.993 1.00 93.56 185 PRO A N 1
ATOM 1515 C CA . PRO A 1 185 ? 15.492 -16.575 -12.386 1.00 93.56 185 PRO A CA 1
ATOM 1516 C C . PRO A 1 185 ? 16.567 -15.800 -11.617 1.00 93.56 185 PRO A C 1
ATOM 1518 O O . PRO A 1 185 ? 16.959 -14.704 -12.025 1.00 93.56 185 PR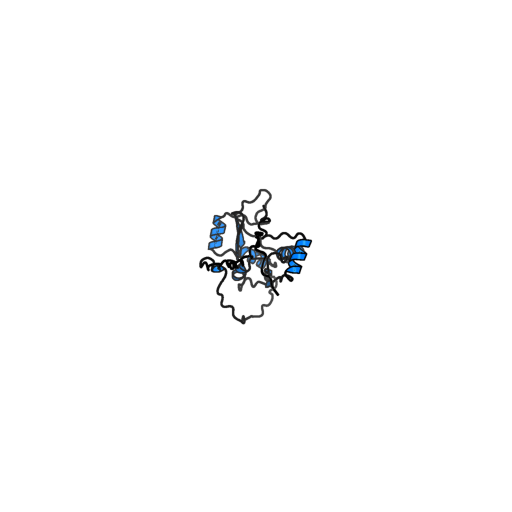O A O 1
ATOM 1521 N N . LEU A 1 186 ? 17.047 -16.372 -10.509 1.00 88.38 186 LEU A N 1
ATOM 1522 C CA . LEU A 1 186 ? 17.921 -15.679 -9.557 1.00 88.38 186 LEU A CA 1
ATOM 1523 C C . LEU A 1 186 ? 19.173 -15.084 -10.217 1.00 88.38 186 LEU A C 1
ATOM 1525 O O . LEU A 1 186 ? 19.580 -13.982 -9.857 1.00 88.38 186 LEU A O 1
ATOM 1529 N N . ASP A 1 187 ? 19.757 -15.782 -11.187 1.00 91.69 187 ASP A N 1
ATOM 1530 C CA . ASP A 1 187 ? 20.972 -15.331 -11.869 1.00 91.69 187 ASP A CA 1
ATOM 1531 C C . ASP A 1 187 ? 20.715 -14.071 -12.700 1.00 91.69 187 ASP A C 1
ATOM 1533 O O . ASP A 1 187 ? 21.420 -13.075 -12.548 1.00 91.69 187 ASP A O 1
ATOM 1537 N N . ILE A 1 188 ? 19.622 -14.055 -13.469 1.00 91.94 188 ILE A N 1
ATOM 1538 C CA . ILE A 1 188 ? 19.176 -12.880 -14.233 1.00 91.94 188 ILE A CA 1
ATOM 1539 C C . ILE A 1 188 ? 18.809 -11.740 -13.277 1.00 91.94 188 ILE A C 1
ATOM 1541 O O . ILE A 1 188 ? 19.131 -10.574 -13.519 1.00 91.94 188 ILE A O 1
ATOM 1545 N N . LEU A 1 189 ? 18.144 -12.061 -12.164 1.00 87.88 189 LEU A N 1
ATOM 1546 C CA . LEU A 1 189 ? 17.776 -11.078 -11.151 1.00 87.88 189 LEU A CA 1
ATOM 1547 C C . LEU A 1 189 ? 19.015 -10.399 -10.557 1.00 87.88 189 LEU A C 1
ATOM 1549 O O . LEU A 1 189 ? 19.020 -9.181 -10.404 1.00 87.88 189 LEU A O 1
ATOM 1553 N N . LYS A 1 190 ? 20.061 -11.162 -10.232 1.00 87.12 190 LYS A N 1
ATOM 1554 C CA . LYS A 1 190 ? 21.330 -10.623 -9.727 1.00 87.12 190 LYS A CA 1
ATOM 1555 C C . LYS A 1 190 ? 22.027 -9.784 -10.789 1.00 87.12 190 LYS A C 1
ATOM 1557 O O . LYS A 1 190 ? 22.352 -8.631 -10.529 1.00 87.12 190 LYS A O 1
ATOM 1562 N N . GLU A 1 191 ? 22.186 -10.330 -11.990 1.00 90.81 191 GLU A N 1
ATOM 1563 C CA . GLU A 1 191 ? 22.901 -9.674 -13.083 1.00 90.81 191 GLU A CA 1
ATOM 1564 C C . GLU A 1 191 ? 22.274 -8.320 -13.445 1.00 90.81 191 GLU A C 1
ATOM 1566 O O . GLU A 1 191 ? 22.961 -7.300 -13.506 1.00 90.81 191 GLU A O 1
ATOM 1571 N N . THR A 1 192 ? 20.950 -8.279 -13.623 1.00 88.50 192 THR A N 1
ATOM 1572 C CA . THR A 1 192 ? 20.226 -7.041 -13.952 1.00 88.50 192 THR A CA 1
ATOM 1573 C C . THR A 1 192 ? 20.363 -5.974 -12.866 1.00 88.50 192 THR A C 1
ATOM 1575 O O . THR A 1 192 ? 20.502 -4.794 -13.187 1.00 88.50 192 THR A O 1
ATOM 1578 N N . ARG A 1 193 ? 20.380 -6.370 -11.589 1.00 83.88 193 ARG A N 1
ATOM 1579 C CA . ARG A 1 193 ? 20.544 -5.457 -10.448 1.00 83.88 193 ARG A CA 1
ATOM 1580 C C . ARG A 1 193 ? 21.952 -4.913 -10.323 1.00 83.88 193 ARG A C 1
ATOM 1582 O O . ARG A 1 193 ? 22.101 -3.711 -10.123 1.00 83.88 193 ARG A O 1
ATOM 1589 N N . THR A 1 194 ? 22.956 -5.780 -10.448 1.00 86.50 194 THR A N 1
ATOM 1590 C CA . THR A 1 194 ? 24.365 -5.379 -10.422 1.00 86.50 194 THR A CA 1
ATOM 1591 C C . THR A 1 194 ? 24.647 -4.416 -11.567 1.00 86.50 194 THR A C 1
ATOM 1593 O O . THR A 1 194 ? 25.211 -3.352 -11.340 1.00 86.50 194 THR A O 1
ATOM 1596 N N . ARG A 1 195 ? 24.158 -4.719 -12.777 1.00 89.25 1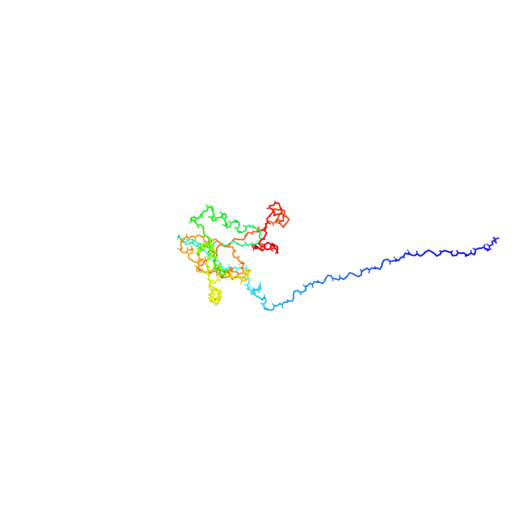95 ARG A N 1
ATOM 1597 C CA . ARG A 1 195 ? 24.299 -3.837 -13.943 1.00 89.25 195 ARG A CA 1
ATOM 1598 C C . ARG A 1 195 ? 23.646 -2.470 -13.732 1.00 89.25 195 ARG A C 1
ATOM 1600 O O . ARG A 1 195 ? 24.201 -1.456 -14.133 1.00 89.25 195 ARG A O 1
ATOM 1607 N N . ALA A 1 196 ? 22.470 -2.443 -13.110 1.00 83.81 196 ALA A N 1
ATOM 1608 C CA . ALA A 1 196 ? 21.728 -1.214 -12.848 1.00 83.81 196 ALA A CA 1
ATOM 1609 C C . ALA A 1 196 ? 22.157 -0.484 -11.558 1.00 83.81 196 ALA A C 1
ATOM 1611 O O . ALA A 1 196 ? 21.531 0.518 -11.216 1.00 83.81 196 ALA A O 1
ATOM 1612 N N . ASN A 1 197 ? 23.162 -0.981 -10.816 1.00 81.56 197 ASN A N 1
ATOM 1613 C CA . ASN A 1 197 ? 23.516 -0.509 -9.467 1.00 81.56 197 ASN A CA 1
ATOM 1614 C C . ASN A 1 197 ? 22.281 -0.327 -8.559 1.00 81.56 197 ASN A C 1
ATOM 1616 O O . ASN A 1 197 ? 22.153 0.649 -7.815 1.00 81.56 197 ASN A O 1
ATOM 1620 N N . ALA A 1 198 ? 21.332 -1.262 -8.659 1.00 76.19 198 ALA A N 1
ATOM 1621 C CA . ALA A 1 198 ? 20.050 -1.166 -7.981 1.00 76.19 198 ALA A CA 1
ATOM 1622 C C . ALA A 1 198 ? 20.226 -1.364 -6.470 1.00 76.19 198 ALA A C 1
ATOM 1624 O O . ALA A 1 198 ? 20.604 -2.445 -6.022 1.00 76.19 198 ALA A O 1
ATOM 1625 N N . ARG A 1 199 ? 19.899 -0.336 -5.683 1.00 67.44 199 ARG A N 1
ATOM 1626 C CA . ARG A 1 199 ? 19.912 -0.392 -4.213 1.00 67.44 199 ARG A CA 1
ATOM 1627 C C . ARG A 1 199 ? 18.648 -1.080 -3.697 1.00 67.44 199 ARG A C 1
ATOM 1629 O O . ARG A 1 199 ? 17.547 -0.745 -4.143 1.00 67.44 199 ARG A O 1
ATOM 1636 N N . SER A 1 200 ? 18.783 -2.032 -2.775 1.00 59.72 200 SER A N 1
ATOM 1637 C CA . SER A 1 200 ? 17.639 -2.629 -2.085 1.00 59.72 200 SER A CA 1
ATOM 1638 C C . SER A 1 200 ? 17.345 -1.861 -0.800 1.00 59.72 200 SER A C 1
ATOM 1640 O O . SER A 1 200 ? 18.251 -1.461 -0.076 1.00 59.72 200 SER A O 1
ATOM 1642 N N . THR A 1 201 ? 16.065 -1.692 -0.469 1.00 56.19 201 THR A N 1
ATOM 1643 C CA . THR A 1 201 ? 15.635 -1.153 0.834 1.00 56.19 201 THR A CA 1
ATOM 1644 C C . THR A 1 201 ? 15.977 -2.071 2.012 1.00 56.19 201 THR A C 1
ATOM 1646 O O . THR A 1 201 ? 15.883 -1.630 3.148 1.00 56.19 201 THR A O 1
ATOM 1649 N N . PHE A 1 202 ? 16.356 -3.327 1.746 1.00 53.47 202 PHE A N 1
ATOM 1650 C CA . PHE A 1 202 ? 16.724 -4.333 2.751 1.00 53.47 202 PHE A CA 1
ATOM 1651 C C . PHE A 1 202 ? 18.237 -4.588 2.840 1.00 53.47 202 PHE A C 1
ATOM 1653 O O . PHE A 1 202 ? 18.653 -5.518 3.525 1.00 53.47 202 PHE A O 1
ATOM 1660 N N . ASP A 1 203 ? 19.066 -3.805 2.147 1.00 45.94 203 ASP A N 1
ATOM 1661 C CA . ASP A 1 203 ? 20.515 -3.898 2.335 1.00 45.94 203 ASP A CA 1
ATOM 1662 C C . ASP A 1 203 ? 20.861 -3.307 3.716 1.00 45.94 203 ASP A C 1
ATOM 1664 O O . ASP A 1 203 ? 20.481 -2.170 4.001 1.00 45.94 203 ASP A O 1
ATOM 1668 N N . GLU A 1 204 ? 21.589 -4.046 4.567 1.00 43.59 204 GLU A N 1
ATOM 1669 C CA . GLU A 1 204 ? 21.992 -3.622 5.930 1.00 43.59 204 GLU A CA 1
ATOM 1670 C C . GLU A 1 204 ? 22.599 -2.206 5.961 1.00 43.59 204 GLU A C 1
ATOM 1672 O O . GLU A 1 204 ? 22.382 -1.445 6.901 1.00 43.59 204 GLU A O 1
ATOM 1677 N N . PHE A 1 205 ? 23.290 -1.814 4.888 1.00 38.66 205 PHE A N 1
ATOM 1678 C CA . PHE A 1 205 ? 23.942 -0.510 4.739 1.00 38.66 205 PHE A CA 1
ATOM 1679 C C . PHE A 1 205 ? 23.094 0.558 4.027 1.00 38.66 205 PHE A C 1
ATOM 1681 O O . PHE A 1 205 ? 23.516 1.708 3.931 1.00 38.66 205 PHE A O 1
ATOM 1688 N N . CYS A 1 206 ? 21.918 0.207 3.497 1.00 41.28 206 CYS A N 1
ATOM 1689 C CA . CYS A 1 206 ? 21.040 1.111 2.742 1.00 41.28 206 CYS A CA 1
ATOM 1690 C C . CYS A 1 206 ? 19.688 1.355 3.430 1.00 41.28 206 CYS A C 1
ATOM 1692 O O . CYS A 1 206 ? 18.718 1.788 2.802 1.00 41.28 206 CYS A O 1
ATOM 1694 N N . SER A 1 207 ? 19.649 1.166 4.750 1.00 34.47 207 SER A N 1
ATOM 1695 C CA . SER A 1 207 ? 18.705 1.872 5.613 1.00 34.47 207 SER A CA 1
ATOM 1696 C C . SER A 1 207 ? 18.972 3.364 5.437 1.00 34.47 207 SER A C 1
ATOM 1698 O O . SER A 1 207 ? 19.944 3.857 5.994 1.00 34.47 207 SER A O 1
ATOM 1700 N N . ARG A 1 208 ? 18.174 4.054 4.606 1.00 34.41 208 ARG A N 1
ATOM 1701 C CA . ARG A 1 208 ? 18.263 5.504 4.346 1.00 34.41 208 ARG A CA 1
ATOM 1702 C C . ARG A 1 208 ? 18.630 6.239 5.631 1.00 34.41 208 ARG A C 1
ATOM 1704 O O . ARG A 1 208 ? 17.764 6.356 6.488 1.00 34.41 208 ARG A O 1
ATOM 1711 N N . GLY A 1 209 ? 19.896 6.642 5.770 1.00 31.97 209 GLY A N 1
ATOM 1712 C CA . GLY A 1 209 ? 20.428 7.499 6.835 1.00 31.97 209 GLY A CA 1
ATOM 1713 C C . GLY A 1 209 ? 19.706 8.829 6.885 1.00 31.97 209 GLY A C 1
ATOM 1714 O O . GLY A 1 209 ? 19.238 9.267 5.815 1.00 31.97 209 GLY A O 1
#

Organism: Stegodyphus mimosarum (NCBI:txid407821)

Foldseek 3Di:
DDDDDDDDDDDDDDDDDDDDDDPPDPDPPPPPPDDPVPCLVPPVPPDDPDDDDDDDDDDQLFDAAAEEEEDFPLCLVVVLVVVCVVPVVAEDEFAKAKCDDDDPPDDAPPNYHHDHPVVVVVCVVVVQFLDWDDAPNMIITGGPVSLVVCRNNSHHYYYHGDPSSVVVQCDPRNPHDYDYSYHDPPVCSVVVCVVVVPDTCPDPVPVPD

pLDDT: mean 79.76, std 22.18, range [28.5, 97.5]

Secondary structure (DSSP, 8-state):
------------------------PPP--------GGGGGGG------SS----PPPPBTTBPPPEEEE-STTSSHHHHHHHHHHH-TTTEE----EE-SPPPTT--BTTTBEE--HHHHHHHHHTT-EEEEEEETTEEEEEEHHHHHHHHHTT-EEEE---GGGHHHH-STTT--EEEE-PPPPHHHHHHHHHHTTPPPTT-TT-S--

InterPro domains:
  IPR008144 Guanylate kinase-like domain [PS50052] (63-209)
  IPR008145 Guanylate kinase/L-type calcium channel beta subunit [PF00625] (63-200)
  IPR008145 Guanylate kinase/L-type calcium channel beta subunit [SM00072] (62-208)
  IPR027417 P-loop containing nucleoside triphosphate hydrolase [G3DSA:3.40.50.300] (51-208)
  IPR027417 P-loop containing nucleoside triphosphate hydrolase [SSF52540] (64-201)
  IPR050716 Membrane-associated guanylate kinase [PTHR23122] (22-199)

Radius of gyration: 30.86 Å; chains: 1; bounding box: 102×93×38 Å